Protein AF-A0A499VLL6-F1 (afdb_monomer_lite)

Secondary structure (DSSP, 8-state):
--------SS---SHHHHHHHTT-----------SHHHHHHHHHHHHS-PPPPPPP---HHHHHHIIIIITTTSB--HHHHHHHHHHHHHHHHTT----HHHHHHHHHHHHHHHHHTT-SB--GGGGGGGGGTS-SSGGGHHHHHHHHHHHH-HHHHHHHHHHHHHHHHHHHHHHHTT--HHHHHHHHHHHHTSPPP--TT-----PPP----PPPPPPP--------PPPP-------PPPPPPPP--------------------

Sequence (267 aa):
MIGAITASNELPSGEDSAAIYDRLLVRIEVGYLEDPSNFAALVRSAVSRPAAPARTTVELAASRHAVTEAVPAVDVPDAIVDAVCTLRAALRRKELVASDRRWRQAVGLLQASAYLDGRPAVAETDLSVLTHVLWDSPAQRPTVEREVLQLVNPDAKEALDLADAIEELEAQLDAMAGQSREALSEWVIKNTRRGPAESPGRRGPRHAPWRCWTRPAMPSATSSAFCSPPPTSSRCSAFRPAGPPASPGSSTSRRPSSAAAPATRRR

Organism: NCBI:txid68175

Foldseek 3Di:
DDDDDDDDPDADPDPVSVVVLLVPQFADDDDDDPDVVVVVVVVVCVVDPDDDDDDDDDDPVVVVCCLPPVLVQQAEDVLNVVLLVVLQVQCVVVVQHRDPVSSVVLSSQQSVVCVVVVHSYRDLVSLQSCLRGRDRDPVCSVVSNLSSCCRSPVVVSVVVVVVVVVVVVVVVVVVCVPDDPVVVVVVVVVVVVCDPDPDPDDDDPDDDDDDDDDDDDDDDDDDDDDDDDDDDDDDDDDDDDDDDDDDDDDDDDDDDDDDDDDDDDDD

Structure (mmCIF, N/CA/C/O backbone):
data_AF-A0A499VLL6-F1
#
_entry.id   AF-A0A499VLL6-F1
#
loop_
_atom_site.group_PDB
_atom_site.id
_atom_site.type_symbol
_atom_site.label_atom_id
_atom_site.label_alt_id
_atom_site.label_comp_id
_atom_site.label_asym_id
_atom_site.label_entity_id
_atom_site.label_seq_id
_atom_site.pdbx_PDB_ins_code
_atom_site.Cartn_x
_atom_site.Cartn_y
_atom_site.Cartn_z
_atom_site.occupancy
_atom_site.B_iso_or_equiv
_atom_site.auth_seq_id
_atom_site.auth_comp_id
_atom_site.auth_asym_id
_atom_site.auth_atom_id
_atom_site.pdbx_PDB_model_num
ATOM 1 N N . MET A 1 1 ? 22.413 -3.999 -7.040 1.00 62.94 1 MET A N 1
ATOM 2 C CA . MET A 1 1 ? 21.064 -3.811 -6.481 1.00 62.94 1 MET A CA 1
ATOM 3 C C . MET A 1 1 ? 21.177 -3.965 -4.981 1.00 62.94 1 MET A C 1
ATOM 5 O O . MET A 1 1 ? 21.766 -4.947 -4.548 1.00 62.94 1 MET A O 1
ATOM 9 N N . ILE A 1 2 ? 20.721 -2.976 -4.221 1.00 77.44 2 ILE A N 1
ATOM 10 C CA . ILE A 1 2 ? 20.750 -2.984 -2.756 1.00 77.44 2 ILE A CA 1
ATOM 11 C C . ILE A 1 2 ? 19.305 -2.768 -2.316 1.00 77.44 2 ILE A C 1
ATOM 13 O O . ILE A 1 2 ? 18.678 -1.813 -2.769 1.00 77.44 2 ILE A O 1
ATOM 17 N N . GLY A 1 3 ? 18.779 -3.679 -1.500 1.00 84.12 3 GLY A N 1
ATOM 18 C CA . GLY A 1 3 ? 17.520 -3.501 -0.782 1.00 84.12 3 GLY A CA 1
ATOM 19 C C . GLY A 1 3 ? 17.826 -3.195 0.680 1.00 84.12 3 GLY A C 1
ATOM 20 O O . GLY A 1 3 ? 18.790 -3.731 1.225 1.00 84.12 3 GLY A O 1
ATOM 21 N N . ALA A 1 4 ? 17.033 -2.328 1.299 1.00 89.00 4 ALA A N 1
ATOM 22 C CA . ALA A 1 4 ? 17.128 -2.025 2.719 1.00 89.00 4 ALA A CA 1
ATOM 23 C C . ALA A 1 4 ? 15.782 -2.325 3.377 1.00 89.00 4 ALA A C 1
ATOM 25 O O . ALA A 1 4 ? 14.737 -1.967 2.837 1.00 89.00 4 ALA A O 1
ATOM 26 N N . ILE A 1 5 ? 15.829 -2.984 4.531 1.00 91.25 5 ILE A N 1
ATOM 27 C CA . ILE A 1 5 ? 14.674 -3.210 5.395 1.00 91.25 5 ILE A CA 1
ATOM 28 C C . ILE A 1 5 ? 15.040 -2.617 6.746 1.00 91.25 5 ILE A C 1
ATOM 30 O O . ILE A 1 5 ? 16.089 -2.937 7.306 1.00 91.25 5 ILE A O 1
ATOM 34 N N . THR A 1 6 ? 14.187 -1.734 7.243 1.00 90.12 6 THR A N 1
ATOM 35 C CA . THR A 1 6 ? 14.354 -1.063 8.530 1.00 90.12 6 THR A CA 1
ATOM 36 C C . THR A 1 6 ? 13.141 -1.363 9.392 1.00 90.12 6 THR A C 1
ATOM 38 O O . THR A 1 6 ? 12.018 -1.305 8.897 1.00 90.12 6 THR A O 1
ATOM 41 N N . ALA A 1 7 ? 13.361 -1.641 10.670 1.00 89.38 7 ALA A N 1
ATOM 42 C CA . ALA A 1 7 ? 12.302 -1.808 11.655 1.00 89.38 7 ALA A CA 1
ATOM 43 C C . ALA A 1 7 ? 12.552 -0.841 12.815 1.00 89.38 7 ALA A C 1
ATOM 45 O O . ALA A 1 7 ? 13.697 -0.657 13.229 1.00 89.38 7 ALA A O 1
ATOM 46 N N . SER A 1 8 ? 11.487 -0.216 13.306 1.00 87.44 8 SER A N 1
ATOM 47 C CA . SER A 1 8 ? 11.511 0.704 14.442 1.00 87.44 8 SER A CA 1
ATOM 48 C C . SER A 1 8 ? 10.192 0.592 15.198 1.00 87.44 8 SER A C 1
ATOM 50 O O . SER A 1 8 ? 9.151 0.390 14.577 1.00 87.44 8 SER A O 1
ATOM 52 N N . ASN A 1 9 ? 10.247 0.757 16.519 1.00 86.75 9 ASN A N 1
ATOM 53 C CA . ASN A 1 9 ? 9.058 0.856 17.371 1.00 86.75 9 ASN A CA 1
ATOM 54 C C . ASN A 1 9 ? 8.567 2.306 17.518 1.00 86.75 9 ASN A C 1
ATOM 56 O O . ASN A 1 9 ? 7.489 2.540 18.052 1.00 86.75 9 ASN A O 1
ATOM 60 N N . GLU A 1 10 ? 9.362 3.276 17.066 1.00 82.69 10 GLU A N 1
ATOM 61 C CA . GLU A 1 10 ? 9.083 4.706 17.189 1.00 82.69 10 GLU A CA 1
ATOM 62 C C . GLU A 1 10 ? 9.117 5.387 15.820 1.00 82.69 10 GLU A C 1
ATOM 64 O O . GLU A 1 10 ? 9.866 4.985 14.918 1.00 82.69 10 GLU A O 1
ATOM 69 N N . LEU A 1 11 ? 8.313 6.443 15.678 1.00 80.69 11 LEU A N 1
ATOM 70 C CA . LEU A 1 11 ? 8.338 7.313 14.508 1.00 80.69 11 LEU A CA 1
ATOM 71 C C . LEU A 1 11 ? 9.506 8.305 14.592 1.00 80.69 11 LEU A C 1
ATOM 73 O O . LEU A 1 11 ? 9.883 8.728 15.687 1.00 80.69 11 LEU A O 1
ATOM 77 N N . PRO A 1 12 ? 10.076 8.715 13.446 1.00 80.19 12 PRO A N 1
ATOM 78 C CA . PRO A 1 12 ? 11.144 9.705 13.425 1.00 80.19 12 PRO A CA 1
ATOM 79 C C . PRO A 1 12 ? 10.651 11.050 13.981 1.00 80.19 12 PRO A C 1
ATOM 81 O O . PRO A 1 12 ? 9.670 11.604 13.494 1.00 80.19 12 PRO A O 1
ATOM 84 N N . SER A 1 13 ? 11.356 11.590 14.976 1.00 76.06 13 SER A N 1
ATOM 85 C CA . SER A 1 13 ? 11.047 12.884 15.606 1.00 76.06 13 SER A CA 1
ATOM 86 C C . SER A 1 13 ? 12.017 14.014 15.223 1.00 76.06 13 SER A C 1
ATOM 88 O O . SER A 1 13 ? 11.700 15.181 15.435 1.00 76.06 13 SER A O 1
ATOM 90 N N . GLY A 1 14 ? 13.180 13.687 14.642 1.00 78.38 14 GLY A N 1
ATOM 91 C CA . GLY A 1 14 ? 14.197 14.646 14.185 1.00 78.38 14 GLY A CA 1
ATOM 92 C C . GLY A 1 14 ? 14.301 14.755 12.658 1.00 78.38 14 GLY A C 1
ATOM 93 O O . GLY A 1 14 ? 13.948 13.817 11.938 1.00 78.38 14 GLY A O 1
ATOM 94 N N . GLU A 1 15 ? 14.830 15.881 12.165 1.00 73.62 15 GLU A N 1
ATOM 95 C CA . GLU A 1 15 ? 14.948 16.185 10.725 1.00 73.62 15 GLU A CA 1
ATOM 96 C C . GLU A 1 15 ? 15.772 15.140 9.951 1.00 73.62 15 GLU A C 1
ATOM 98 O O . GLU A 1 15 ? 15.357 14.693 8.878 1.00 73.62 15 GLU A O 1
ATOM 103 N N . ASP A 1 16 ? 16.891 14.675 10.518 1.00 76.88 16 ASP A N 1
ATOM 104 C CA . ASP A 1 16 ? 17.745 13.652 9.896 1.00 76.88 16 ASP A CA 1
ATOM 105 C C . ASP A 1 16 ? 16.996 12.325 9.692 1.00 76.88 16 ASP A C 1
ATOM 107 O O . ASP A 1 16 ? 17.061 11.698 8.628 1.00 76.88 16 ASP A O 1
ATOM 111 N N . SER A 1 17 ? 16.226 11.911 10.700 1.00 77.81 17 SER A N 1
ATOM 112 C CA . SER A 1 17 ? 15.435 10.682 10.655 1.00 77.81 17 SER A CA 1
ATOM 113 C C . SER A 1 17 ? 14.257 10.807 9.686 1.00 77.81 17 SER A C 1
ATOM 115 O O . SER A 1 17 ? 13.932 9.838 9.000 1.00 77.81 17 SER A O 1
ATOM 117 N N . ALA A 1 18 ? 13.660 11.997 9.556 1.00 77.69 18 ALA A N 1
ATOM 118 C CA . ALA A 1 18 ? 12.609 12.266 8.574 1.00 77.69 18 ALA A CA 1
ATOM 119 C C . ALA A 1 18 ? 13.130 12.159 7.128 1.00 77.69 18 ALA A C 1
ATOM 121 O O . ALA A 1 18 ? 12.467 11.572 6.269 1.00 77.69 18 ALA A O 1
ATOM 122 N N . ALA A 1 19 ? 14.349 12.641 6.859 1.00 81.94 19 ALA A N 1
ATOM 123 C CA . ALA A 1 19 ? 14.971 12.542 5.538 1.00 81.94 19 ALA A CA 1
ATOM 124 C C . ALA A 1 19 ? 15.267 11.090 5.120 1.00 81.94 19 ALA A C 1
ATOM 126 O O . ALA A 1 19 ? 15.172 10.745 3.938 1.00 81.94 19 ALA A O 1
ATOM 127 N N . ILE A 1 20 ? 15.628 10.227 6.075 1.00 83.62 20 ILE A N 1
ATOM 128 C CA . ILE A 1 20 ? 15.776 8.783 5.839 1.00 83.62 20 ILE A CA 1
ATOM 129 C C . ILE A 1 20 ? 14.401 8.146 5.634 1.00 83.62 20 ILE A C 1
ATOM 131 O O . ILE A 1 20 ? 14.221 7.372 4.694 1.00 83.62 20 ILE A O 1
ATOM 135 N N . TYR A 1 21 ? 13.427 8.501 6.469 1.00 83.56 21 TYR A N 1
ATOM 136 C CA . TYR A 1 21 ? 12.079 7.945 6.427 1.00 83.56 21 TYR A CA 1
ATOM 137 C C . TYR A 1 21 ? 11.347 8.233 5.109 1.00 83.56 21 TYR A C 1
ATOM 139 O O . TYR A 1 21 ? 10.663 7.353 4.587 1.00 83.56 21 TYR A O 1
ATOM 147 N N . ASP A 1 22 ? 11.556 9.401 4.492 1.00 82.06 22 ASP A N 1
ATOM 148 C CA . ASP A 1 22 ? 11.024 9.701 3.152 1.00 82.06 22 ASP A CA 1
ATOM 149 C C . ASP A 1 22 ? 11.600 8.783 2.055 1.00 82.06 22 ASP A C 1
ATOM 151 O O . ASP A 1 22 ? 10.956 8.531 1.037 1.00 82.06 22 ASP A O 1
ATOM 155 N N . ARG A 1 23 ? 12.804 8.228 2.258 1.00 86.62 23 ARG A N 1
ATOM 156 C CA . ARG A 1 23 ? 13.442 7.300 1.307 1.00 86.62 23 ARG A CA 1
ATOM 157 C C . ARG A 1 23 ? 12.940 5.863 1.450 1.00 86.62 23 ARG A C 1
ATOM 159 O O . ARG A 1 23 ? 13.184 5.063 0.544 1.00 86.62 23 ARG A O 1
ATOM 166 N N . LEU A 1 24 ? 12.267 5.538 2.553 1.00 90.44 24 LEU A N 1
ATOM 167 C CA . LEU A 1 24 ? 11.625 4.246 2.777 1.00 90.44 24 LEU A CA 1
ATOM 168 C C . LEU A 1 24 ? 10.251 4.259 2.107 1.00 90.44 24 LEU A C 1
ATOM 170 O O . LEU A 1 24 ? 9.310 4.870 2.607 1.00 90.44 24 LEU A O 1
ATOM 174 N N . LEU A 1 25 ? 10.164 3.610 0.944 1.00 92.50 25 LEU A N 1
ATOM 175 C CA . LEU A 1 25 ? 8.972 3.666 0.097 1.00 92.50 25 LEU A CA 1
ATOM 176 C C . LEU A 1 25 ? 7.782 2.900 0.685 1.00 92.50 25 LEU A C 1
ATOM 178 O O . LEU A 1 25 ? 6.672 3.415 0.675 1.00 92.50 25 LEU A O 1
ATOM 182 N N . VAL A 1 26 ? 8.013 1.666 1.136 1.00 94.12 26 VAL A N 1
ATOM 183 C CA . VAL A 1 26 ? 6.964 0.769 1.637 1.00 94.12 26 VAL A CA 1
ATOM 184 C C . VAL A 1 26 ? 7.024 0.737 3.155 1.00 94.12 26 VAL A C 1
ATOM 186 O O . VAL A 1 26 ? 8.090 0.528 3.737 1.00 94.12 26 VAL A O 1
ATOM 189 N N . ARG A 1 27 ? 5.868 0.939 3.780 1.00 92.75 27 ARG A N 1
ATOM 190 C CA . ARG A 1 27 ? 5.681 1.049 5.222 1.00 92.75 27 ARG A CA 1
ATOM 191 C C . ARG A 1 27 ? 4.598 0.076 5.653 1.00 92.75 27 ARG A C 1
ATOM 193 O O . ARG A 1 27 ? 3.477 0.090 5.144 1.00 92.75 27 ARG A O 1
ATOM 200 N N . ILE A 1 28 ? 4.961 -0.788 6.590 1.00 92.06 28 ILE A N 1
ATOM 201 C CA . ILE A 1 28 ? 4.090 -1.831 7.120 1.00 92.06 28 ILE A CA 1
ATOM 202 C C . ILE A 1 28 ? 4.138 -1.718 8.635 1.00 92.06 28 ILE A C 1
ATOM 204 O O . ILE A 1 28 ? 5.206 -1.803 9.237 1.00 92.06 28 ILE A O 1
ATOM 208 N N . GLU A 1 29 ? 2.973 -1.508 9.232 1.00 90.06 29 GLU A N 1
ATOM 209 C CA . GLU A 1 29 ? 2.799 -1.645 10.670 1.00 90.06 29 GLU A CA 1
ATOM 210 C C . GLU A 1 29 ? 2.570 -3.122 10.981 1.00 90.06 29 GLU A C 1
ATOM 212 O O . GLU A 1 29 ? 1.737 -3.776 10.352 1.00 90.06 29 GLU A O 1
ATOM 217 N N . VAL A 1 30 ? 3.334 -3.647 11.932 1.00 88.94 30 VAL A N 1
ATOM 218 C CA . VAL A 1 30 ? 3.240 -5.040 12.363 1.00 88.94 30 VAL A CA 1
ATOM 219 C C . VAL A 1 30 ? 2.721 -5.046 13.792 1.00 88.94 30 VAL A C 1
ATOM 221 O O . VAL A 1 30 ? 3.431 -4.644 14.712 1.00 88.94 30 VAL A O 1
ATOM 224 N N . GLY A 1 31 ? 1.473 -5.479 13.959 1.00 88.25 31 GLY A N 1
ATOM 225 C CA . GLY A 1 31 ? 0.860 -5.684 15.266 1.00 88.25 31 GLY A CA 1
ATOM 226 C C . GLY A 1 31 ? 1.324 -6.976 15.940 1.00 88.25 31 GLY A C 1
ATOM 227 O O . GLY A 1 31 ? 2.042 -7.797 15.362 1.00 88.25 31 GLY A O 1
ATOM 228 N N . TYR A 1 32 ? 0.882 -7.168 17.181 1.00 89.12 32 TYR A N 1
ATOM 229 C CA . TYR A 1 32 ? 1.041 -8.445 17.870 1.00 89.12 32 TYR A CA 1
ATOM 230 C C . TYR A 1 32 ? 0.117 -9.515 17.273 1.00 89.12 32 TYR A C 1
ATOM 232 O O . TYR A 1 32 ? -0.860 -9.216 16.593 1.00 89.12 32 TYR A O 1
ATOM 240 N N . LEU A 1 33 ? 0.436 -10.784 17.532 1.00 88.62 33 LEU A N 1
ATOM 241 C CA . LEU A 1 33 ? -0.416 -11.898 17.123 1.00 88.62 33 LEU A CA 1
ATOM 242 C C . LEU A 1 33 ? -1.712 -11.889 17.938 1.00 88.62 33 LEU A C 1
ATOM 244 O O . LEU A 1 33 ? -1.670 -12.066 19.153 1.00 88.62 33 LEU A O 1
ATOM 248 N N . GLU A 1 34 ? -2.843 -11.734 17.259 1.00 89.75 34 GLU A N 1
ATOM 249 C CA . GLU A 1 34 ? -4.167 -11.755 17.890 1.00 89.75 34 GLU A CA 1
ATOM 250 C C . GLU A 1 34 ? -4.740 -13.176 17.988 1.00 89.75 34 GLU A C 1
ATOM 252 O O . GLU A 1 34 ? -5.350 -13.538 18.991 1.00 89.75 34 GLU A O 1
ATOM 257 N N . ASP A 1 35 ? -4.500 -14.016 16.974 1.00 92.38 35 ASP A N 1
ATOM 258 C CA . ASP A 1 35 ? -4.992 -15.397 16.941 1.00 92.38 35 ASP A CA 1
ATOM 259 C C . ASP A 1 35 ? -4.218 -16.291 17.940 1.00 92.38 35 ASP A C 1
ATOM 261 O O . ASP A 1 35 ? -3.001 -16.499 17.777 1.00 92.38 35 ASP A O 1
ATOM 265 N N . PRO A 1 36 ? -4.899 -16.897 18.938 1.00 92.31 36 PRO A N 1
ATOM 266 C CA . PRO A 1 36 ? -4.269 -17.783 19.915 1.00 92.31 36 PRO A CA 1
ATOM 267 C C . PRO A 1 36 ? -3.533 -18.975 19.291 1.00 92.31 36 PRO A C 1
ATOM 269 O O . PRO A 1 36 ? -2.548 -19.460 19.851 1.00 92.31 36 PRO A O 1
ATOM 272 N N . SER A 1 37 ? -3.984 -19.464 18.132 1.00 91.81 37 SER A N 1
ATOM 273 C CA . SER A 1 37 ? -3.356 -20.581 17.426 1.00 91.81 37 SER A CA 1
ATOM 274 C C . SER A 1 37 ? -1.989 -20.198 16.845 1.00 91.81 37 SER A C 1
ATOM 276 O O . SER A 1 37 ? -1.028 -20.967 16.983 1.00 91.81 37 SER A O 1
ATOM 278 N N . ASN A 1 38 ? -1.871 -18.981 16.301 1.00 91.19 38 ASN A N 1
ATOM 279 C CA . ASN A 1 38 ? -0.616 -18.404 15.818 1.00 91.19 38 ASN A CA 1
ATOM 280 C C . ASN A 1 38 ? 0.341 -18.130 16.980 1.00 91.19 38 ASN A C 1
ATOM 282 O O . ASN A 1 38 ? 1.525 -18.467 16.900 1.00 91.19 38 ASN A O 1
ATOM 286 N N . PHE A 1 39 ? -0.168 -17.607 18.099 1.00 91.38 39 PHE A N 1
ATOM 287 C CA . PHE A 1 39 ? 0.637 -17.434 19.307 1.00 91.38 39 PHE A CA 1
ATOM 288 C C . PHE A 1 39 ? 1.147 -18.778 19.849 1.00 91.38 39 PHE A C 1
ATOM 290 O O . PHE A 1 39 ? 2.331 -18.929 20.151 1.00 91.38 39 PHE A O 1
ATOM 297 N N . ALA A 1 40 ? 0.298 -19.807 19.890 1.00 89.81 40 ALA A N 1
ATOM 298 C CA . ALA A 1 40 ? 0.716 -21.146 20.289 1.00 89.81 40 ALA A CA 1
ATOM 299 C C . ALA A 1 40 ? 1.778 -21.733 19.339 1.00 89.81 40 ALA A C 1
ATOM 301 O O . ALA A 1 40 ? 2.684 -22.436 19.790 1.00 89.81 40 ALA A O 1
ATOM 302 N N . ALA A 1 41 ? 1.703 -21.448 18.033 1.00 88.25 41 ALA A N 1
ATOM 303 C CA . ALA A 1 41 ? 2.739 -21.829 17.073 1.00 88.25 41 ALA A CA 1
ATOM 304 C C . ALA A 1 41 ? 4.071 -21.107 17.342 1.00 88.25 41 ALA A C 1
ATOM 306 O O . ALA A 1 41 ? 5.116 -21.763 17.342 1.00 88.25 41 ALA A O 1
ATOM 307 N N . LEU A 1 42 ? 4.036 -19.807 17.657 1.00 89.00 42 LEU A N 1
ATOM 308 C CA . LEU A 1 42 ? 5.211 -19.038 18.077 1.00 89.00 42 LEU A CA 1
ATOM 309 C C . LEU A 1 42 ? 5.855 -19.652 19.329 1.00 89.00 42 LEU A C 1
ATOM 311 O O . LEU A 1 42 ? 7.050 -19.946 19.318 1.00 89.00 42 LEU A O 1
ATOM 315 N N . VAL A 1 43 ? 5.068 -19.936 20.371 1.00 90.56 43 VAL A N 1
ATOM 316 C CA . VAL A 1 43 ? 5.565 -20.565 21.608 1.00 90.56 43 VAL A CA 1
ATOM 317 C C . VAL A 1 43 ? 6.178 -21.938 21.323 1.00 90.56 43 VAL A C 1
ATOM 319 O O . VAL A 1 43 ? 7.283 -22.231 21.779 1.00 90.56 43 VAL A O 1
ATOM 322 N N . ARG A 1 44 ? 5.518 -22.775 20.511 1.00 88.44 44 ARG A N 1
ATOM 323 C CA . ARG A 1 44 ? 6.062 -24.085 20.110 1.00 88.44 44 ARG A CA 1
ATOM 324 C C . ARG A 1 44 ? 7.378 -23.960 19.342 1.00 88.44 44 ARG A C 1
ATOM 326 O O . ARG A 1 44 ? 8.268 -24.777 19.564 1.00 88.44 44 ARG A O 1
ATOM 333 N N . SER A 1 45 ? 7.526 -22.941 18.495 1.00 84.75 45 SER A N 1
ATOM 334 C CA . SER A 1 45 ? 8.754 -22.711 17.721 1.00 84.75 45 SER A CA 1
ATOM 335 C C . SER A 1 45 ? 9.972 -22.353 18.585 1.00 84.75 45 SER A C 1
ATOM 337 O O . SER A 1 45 ? 11.104 -22.623 18.186 1.00 84.75 45 SER A O 1
ATOM 339 N N . ALA A 1 46 ? 9.749 -21.801 19.785 1.00 83.56 46 ALA A N 1
ATOM 340 C CA . ALA A 1 46 ? 10.808 -21.523 20.756 1.00 83.56 46 ALA A CA 1
ATOM 341 C C . ALA A 1 46 ? 11.310 -22.795 21.463 1.00 83.56 46 ALA A C 1
ATOM 343 O O . ALA A 1 46 ? 12.472 -22.869 21.856 1.00 83.56 46 ALA A O 1
ATOM 344 N N . VAL A 1 47 ? 10.443 -23.802 21.611 1.00 84.38 47 VAL A N 1
ATOM 345 C CA . VAL A 1 47 ? 10.750 -25.070 22.297 1.00 84.38 47 VAL A CA 1
ATOM 346 C C . VAL A 1 47 ? 11.267 -26.128 21.321 1.00 84.38 47 VAL A C 1
ATOM 348 O O . VAL A 1 47 ? 12.106 -26.954 21.674 1.00 84.38 47 VAL A O 1
ATOM 351 N N . SER A 1 48 ? 10.786 -26.108 20.079 1.00 79.69 48 SER A N 1
ATOM 352 C CA . SER A 1 48 ? 11.204 -27.030 19.032 1.00 79.69 48 SER A CA 1
ATOM 353 C C . SER A 1 48 ? 11.503 -26.244 17.768 1.00 79.69 48 SER A C 1
ATOM 355 O O . SER A 1 48 ? 10.605 -25.645 17.179 1.00 79.69 48 SER A O 1
ATOM 357 N N . ARG A 1 49 ? 12.775 -26.232 17.357 1.00 74.56 49 ARG A N 1
ATOM 358 C CA . ARG A 1 49 ? 13.201 -25.530 16.145 1.00 74.56 49 ARG A CA 1
ATOM 359 C C . ARG A 1 49 ? 12.607 -26.256 14.934 1.00 74.56 49 ARG A C 1
ATOM 361 O O . ARG A 1 49 ? 13.031 -27.381 14.662 1.00 74.56 49 ARG A O 1
ATOM 368 N N . PRO A 1 50 ? 11.667 -25.647 14.191 1.00 71.88 50 PRO A N 1
ATOM 369 C CA . PRO A 1 50 ? 11.131 -26.272 12.993 1.00 71.88 50 PRO A CA 1
ATOM 370 C C . PRO A 1 50 ? 12.263 -26.508 11.989 1.00 71.88 50 PRO A C 1
ATOM 372 O O . PRO A 1 50 ? 13.220 -25.725 11.925 1.00 7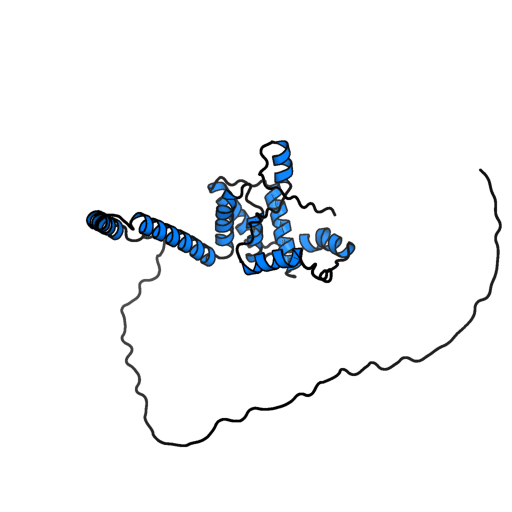1.88 50 PRO A O 1
ATOM 375 N N . ALA A 1 51 ? 12.157 -27.570 11.189 1.00 78.31 51 ALA A N 1
ATOM 376 C CA . ALA A 1 51 ? 13.050 -27.749 10.052 1.00 78.31 51 ALA A CA 1
ATOM 377 C C . ALA A 1 51 ? 12.970 -26.501 9.161 1.00 78.31 51 ALA A C 1
ATOM 379 O O . ALA A 1 51 ? 11.877 -26.006 8.878 1.00 78.31 51 ALA A O 1
ATOM 380 N N . ALA A 1 52 ? 14.126 -25.970 8.757 1.00 75.94 52 ALA A N 1
ATOM 381 C CA . ALA A 1 52 ? 14.150 -24.785 7.914 1.00 75.94 52 ALA A CA 1
ATOM 382 C C . ALA A 1 52 ? 13.401 -25.089 6.604 1.00 75.94 52 ALA A C 1
ATOM 384 O O . ALA A 1 52 ? 13.692 -26.113 5.977 1.00 75.94 52 ALA A O 1
ATOM 385 N N . PRO A 1 53 ? 12.451 -24.236 6.183 1.00 79.06 53 PRO A N 1
ATOM 386 C CA . PRO A 1 53 ? 11.755 -24.445 4.925 1.00 79.06 53 PRO A CA 1
ATOM 387 C C . PRO A 1 53 ? 12.754 -24.435 3.764 1.00 79.06 53 PRO A C 1
ATOM 389 O O . PRO A 1 53 ? 13.798 -23.772 3.820 1.00 79.06 53 PRO A O 1
ATOM 392 N N . ALA A 1 54 ? 12.425 -25.172 2.701 1.00 85.50 54 ALA A N 1
ATOM 393 C CA . ALA A 1 54 ? 13.187 -25.124 1.463 1.00 85.50 54 ALA A CA 1
ATOM 394 C C . ALA A 1 54 ? 13.231 -23.674 0.963 1.00 85.50 54 ALA A C 1
ATOM 396 O O . ALA A 1 54 ? 12.201 -23.011 0.842 1.00 85.50 54 ALA A O 1
ATOM 397 N N . ARG A 1 55 ? 14.439 -23.160 0.722 1.00 85.81 55 ARG A N 1
ATOM 398 C CA . ARG A 1 55 ? 14.621 -21.781 0.272 1.00 85.81 55 ARG A CA 1
ATOM 399 C C . ARG A 1 55 ? 14.304 -21.695 -1.213 1.00 85.81 55 ARG A C 1
ATOM 401 O O . ARG A 1 55 ? 14.970 -22.344 -2.013 1.00 85.81 55 ARG A O 1
ATOM 408 N N . THR A 1 56 ? 13.351 -20.849 -1.577 1.00 88.00 56 THR A N 1
ATOM 409 C CA . THR A 1 56 ? 13.187 -20.417 -2.965 1.00 88.00 56 THR A CA 1
ATOM 410 C C . THR A 1 56 ? 14.345 -19.490 -3.319 1.00 88.00 56 THR A C 1
ATOM 412 O O . THR A 1 56 ? 14.558 -18.475 -2.654 1.00 88.00 56 THR A O 1
ATOM 415 N N . THR A 1 57 ? 15.122 -19.845 -4.338 1.00 89.62 57 THR A N 1
ATOM 416 C CA . 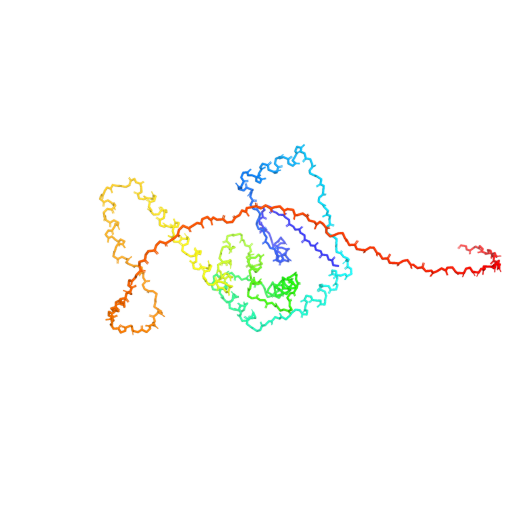THR A 1 57 ? 16.256 -19.045 -4.813 1.00 89.62 57 THR A CA 1
ATOM 417 C C . THR A 1 57 ? 15.941 -18.435 -6.167 1.00 89.62 57 THR A C 1
ATOM 419 O O . THR A 1 57 ? 15.358 -19.094 -7.024 1.00 89.62 57 THR A O 1
ATOM 422 N N . VAL A 1 58 ? 16.375 -17.195 -6.374 1.00 89.38 58 VAL A N 1
ATOM 423 C CA . VAL A 1 58 ? 16.299 -16.505 -7.664 1.00 89.38 58 VAL A CA 1
ATOM 424 C C . VAL A 1 58 ? 17.712 -16.115 -8.074 1.00 89.38 58 VAL A C 1
ATOM 426 O O . VAL A 1 58 ? 18.496 -15.642 -7.249 1.00 89.38 58 VAL A O 1
ATOM 429 N N . GLU A 1 59 ? 18.037 -16.323 -9.346 1.00 94.06 59 GLU A N 1
ATOM 430 C CA . GLU A 1 59 ? 19.329 -15.936 -9.901 1.00 94.06 59 GLU A CA 1
ATOM 431 C C . GLU A 1 59 ? 19.506 -14.417 -9.887 1.00 94.06 59 GLU A C 1
ATOM 433 O O . GLU A 1 59 ? 18.632 -13.663 -10.321 1.00 94.06 59 GLU A O 1
ATOM 438 N N . LEU A 1 60 ? 20.685 -13.952 -9.465 1.00 91.81 60 LEU A N 1
ATOM 439 C CA . LEU A 1 60 ? 20.973 -12.518 -9.377 1.00 91.81 60 LEU A CA 1
ATOM 440 C C . LEU A 1 60 ? 20.846 -11.821 -10.741 1.00 91.81 60 LEU A C 1
ATOM 442 O O . LEU A 1 60 ? 20.427 -10.665 -10.809 1.00 91.81 60 LEU A O 1
ATOM 446 N N . ALA A 1 61 ? 21.208 -12.512 -11.825 1.00 93.38 61 ALA A N 1
ATOM 447 C CA . ALA A 1 61 ? 21.052 -12.002 -13.184 1.00 93.38 61 ALA A CA 1
ATOM 448 C C . ALA A 1 61 ? 19.572 -11.785 -13.542 1.00 93.38 61 ALA A C 1
ATOM 450 O O . ALA A 1 61 ? 19.229 -10.734 -14.081 1.00 93.38 61 ALA A O 1
ATOM 451 N N . ALA A 1 62 ? 18.698 -12.726 -13.167 1.00 92.00 62 ALA A N 1
ATOM 452 C CA . ALA A 1 62 ? 17.260 -12.615 -13.384 1.00 92.00 62 ALA A CA 1
ATOM 453 C C . ALA A 1 62 ? 16.661 -11.452 -12.578 1.00 92.00 62 ALA A C 1
ATOM 455 O O . ALA A 1 62 ? 15.916 -10.649 -13.131 1.00 92.00 62 ALA A O 1
ATOM 456 N N . SER A 1 63 ? 17.046 -11.285 -11.306 1.00 90.88 63 SER A N 1
ATOM 457 C CA . SER A 1 63 ? 16.585 -10.149 -10.492 1.00 90.88 63 SER A CA 1
ATOM 458 C C . SER A 1 63 ? 17.048 -8.798 -11.042 1.00 90.88 63 SER A C 1
ATOM 460 O O . SER A 1 63 ? 16.289 -7.834 -11.020 1.00 90.88 63 SER A O 1
ATOM 462 N N . ARG A 1 64 ? 18.285 -8.709 -11.554 1.00 93.56 64 ARG A N 1
ATOM 463 C CA . ARG A 1 64 ? 18.784 -7.481 -12.195 1.00 93.56 64 ARG A CA 1
ATOM 464 C C . ARG A 1 64 ? 17.972 -7.144 -13.438 1.00 93.56 64 ARG A C 1
ATOM 466 O O . ARG A 1 64 ? 17.507 -6.018 -13.540 1.00 93.56 64 ARG A O 1
ATOM 473 N N . HIS A 1 65 ? 17.773 -8.122 -14.320 1.00 94.00 65 HIS A N 1
ATOM 474 C CA . HIS A 1 65 ? 16.983 -7.944 -15.535 1.00 94.00 65 HIS A CA 1
ATOM 475 C C . HIS A 1 65 ? 15.538 -7.535 -15.227 1.00 94.00 65 HIS A C 1
ATOM 477 O O . HIS A 1 65 ? 15.026 -6.600 -15.838 1.00 94.00 65 HIS A O 1
ATOM 483 N N . ALA A 1 66 ? 14.909 -8.169 -14.231 1.00 93.38 66 ALA A N 1
ATOM 484 C CA . ALA A 1 66 ? 13.557 -7.822 -13.812 1.00 93.38 66 ALA A CA 1
ATOM 485 C C . ALA A 1 66 ? 13.444 -6.340 -13.423 1.00 93.38 66 ALA A C 1
ATOM 487 O O . ALA A 1 66 ? 12.518 -5.657 -13.834 1.00 93.38 66 ALA A O 1
ATOM 488 N N . VAL A 1 67 ? 14.412 -5.821 -12.670 1.00 91.88 67 VAL A N 1
ATOM 489 C CA . VAL A 1 67 ? 14.356 -4.456 -12.125 1.00 91.88 67 VAL A CA 1
ATOM 490 C C . VAL A 1 67 ? 14.727 -3.392 -13.152 1.00 91.88 67 VAL A C 1
ATOM 492 O O . VAL A 1 67 ? 14.199 -2.285 -13.086 1.00 91.88 67 VAL A O 1
ATOM 495 N N . THR A 1 68 ? 15.658 -3.686 -14.063 1.00 93.56 68 THR A N 1
ATOM 496 C CA . THR A 1 68 ? 16.139 -2.697 -15.039 1.00 93.56 68 THR A CA 1
ATOM 497 C C . THR A 1 68 ? 15.320 -2.672 -16.320 1.00 93.56 68 THR A C 1
ATOM 499 O O . THR A 1 68 ? 15.209 -1.609 -16.915 1.00 93.56 68 THR A O 1
ATOM 502 N N . GLU A 1 69 ? 14.758 -3.811 -16.732 1.00 95.38 69 GLU A N 1
ATOM 503 C CA . GLU A 1 69 ? 14.077 -3.958 -18.024 1.00 95.38 69 GLU A CA 1
ATOM 504 C C . GLU A 1 69 ? 12.615 -4.372 -17.844 1.00 95.38 69 GLU A C 1
ATOM 506 O O . GLU A 1 69 ? 11.712 -3.655 -18.264 1.00 95.38 69 GLU A O 1
ATOM 511 N N . ALA A 1 70 ? 12.363 -5.514 -17.195 1.00 96.00 70 ALA A N 1
ATOM 512 C CA . ALA A 1 70 ? 11.049 -6.153 -17.276 1.00 96.00 70 ALA A CA 1
ATOM 513 C C . ALA A 1 70 ? 9.949 -5.396 -16.515 1.00 96.00 70 ALA A C 1
ATOM 515 O O . ALA A 1 70 ? 8.857 -5.225 -17.041 1.00 96.00 70 ALA A O 1
ATOM 516 N N . VAL A 1 71 ? 10.235 -4.910 -15.302 1.00 97.00 71 VAL A N 1
ATOM 517 C CA . VAL A 1 71 ? 9.292 -4.111 -14.505 1.00 97.00 71 VAL A CA 1
ATOM 518 C C . VAL A 1 71 ? 9.019 -2.753 -15.166 1.00 97.00 71 VAL A C 1
ATOM 520 O O . VAL A 1 71 ? 7.849 -2.435 -15.356 1.00 97.00 71 VAL A O 1
ATOM 523 N N . PRO A 1 72 ? 10.031 -1.960 -15.582 1.00 96.56 72 PRO A N 1
ATOM 524 C CA . PRO A 1 72 ? 9.776 -0.714 -16.308 1.00 96.56 72 PRO A CA 1
ATOM 525 C C . PRO A 1 72 ? 9.000 -0.885 -17.620 1.00 96.56 72 PRO A C 1
ATOM 527 O O . PRO A 1 72 ? 8.339 0.062 -18.040 1.00 96.56 72 PRO A O 1
ATOM 530 N N . ALA A 1 73 ? 9.084 -2.060 -18.255 1.00 97.00 73 ALA A N 1
ATOM 531 C CA . ALA A 1 73 ? 8.372 -2.386 -19.489 1.00 97.00 73 ALA A CA 1
ATOM 532 C C . ALA A 1 73 ? 6.899 -2.786 -19.288 1.00 97.00 73 ALA A C 1
ATOM 534 O O . ALA A 1 73 ? 6.197 -2.960 -20.278 1.00 97.00 73 ALA A O 1
ATOM 535 N N . VAL A 1 74 ? 6.423 -2.951 -18.048 1.00 98.12 74 VAL A N 1
ATOM 536 C CA . VAL A 1 74 ? 4.999 -3.203 -17.782 1.00 98.12 74 VAL A CA 1
ATOM 537 C C . VAL A 1 74 ? 4.189 -1.960 -18.126 1.00 98.12 74 VAL A C 1
ATOM 539 O O . VAL A 1 74 ? 4.468 -0.871 -17.618 1.00 98.12 74 VAL A O 1
ATOM 542 N N . ASP A 1 75 ? 3.149 -2.131 -18.935 1.00 98.00 75 ASP A N 1
ATOM 543 C CA . ASP A 1 75 ? 2.301 -1.029 -19.368 1.00 98.00 75 ASP A CA 1
ATOM 544 C C . ASP A 1 75 ? 1.532 -0.425 -18.185 1.00 98.00 75 ASP A C 1
ATOM 546 O O . ASP A 1 75 ? 0.986 -1.130 -17.330 1.00 98.00 75 ASP A O 1
ATOM 550 N N . VAL A 1 76 ? 1.450 0.905 -18.153 1.00 97.94 76 VAL A N 1
ATOM 551 C CA . VAL A 1 76 ? 0.614 1.651 -17.206 1.00 97.94 76 VAL A CA 1
ATOM 552 C C . VAL A 1 76 ? -0.486 2.342 -18.011 1.00 97.94 76 VAL A C 1
ATOM 554 O O . VAL A 1 76 ? -0.218 3.379 -18.617 1.00 97.94 76 VAL A O 1
ATOM 557 N N . PRO A 1 77 ? -1.704 1.771 -18.069 1.00 97.62 77 PRO A N 1
ATOM 558 C CA . PRO A 1 77 ? -2.807 2.356 -18.826 1.00 97.62 77 PRO A CA 1
ATOM 559 C C . PRO A 1 77 ? -3.186 3.757 -18.329 1.00 97.62 77 PRO A C 1
ATOM 561 O O . PRO A 1 77 ? -3.113 4.027 -17.128 1.00 97.62 77 PRO A O 1
ATOM 564 N N . ASP A 1 78 ? -3.697 4.611 -19.222 1.00 95.81 78 ASP A N 1
ATOM 565 C CA . ASP A 1 78 ? -4.134 5.977 -18.880 1.00 95.81 78 ASP A CA 1
ATOM 566 C C . ASP A 1 78 ? -5.168 5.995 -17.743 1.00 95.81 78 ASP A C 1
ATOM 568 O O . ASP A 1 78 ? -5.091 6.833 -16.851 1.00 95.81 78 ASP A O 1
ATOM 572 N N . ALA A 1 79 ? -6.062 5.001 -17.692 1.00 94.19 79 ALA A N 1
ATOM 573 C CA . ALA A 1 79 ? -7.025 4.848 -16.599 1.00 94.19 79 ALA A CA 1
ATOM 574 C C . ALA A 1 79 ? -6.351 4.734 -15.215 1.00 94.19 79 ALA A C 1
ATOM 576 O O . ALA A 1 79 ? -6.846 5.284 -14.232 1.00 94.19 79 ALA A O 1
ATOM 577 N N . ILE A 1 80 ? -5.192 4.069 -15.132 1.00 96.25 80 ILE A N 1
ATOM 578 C CA . ILE A 1 80 ? -4.409 3.967 -13.893 1.00 96.25 80 ILE A CA 1
ATOM 579 C C . ILE A 1 80 ? -3.752 5.309 -13.565 1.00 96.25 80 ILE A C 1
ATOM 581 O O . ILE A 1 80 ? -3.726 5.714 -12.403 1.00 96.25 80 ILE A O 1
ATOM 585 N N . VAL A 1 81 ? -3.252 6.030 -14.571 1.00 95.75 81 VAL A N 1
ATOM 586 C CA . VAL A 1 81 ? -2.681 7.373 -14.388 1.00 95.75 81 VAL A CA 1
ATOM 587 C C . VAL A 1 81 ? -3.742 8.345 -13.863 1.00 95.75 81 VAL A C 1
ATOM 589 O O . VAL A 1 81 ? -3.487 9.069 -12.896 1.00 95.75 81 VAL A O 1
ATOM 592 N N . ASP A 1 82 ? -4.945 8.312 -14.432 1.00 94.12 82 ASP A N 1
ATOM 593 C CA . ASP A 1 82 ? -6.089 9.114 -13.999 1.00 94.12 82 ASP A CA 1
ATOM 594 C C . ASP A 1 82 ? -6.531 8.752 -12.575 1.00 94.12 82 ASP A C 1
ATOM 596 O O . ASP A 1 82 ? -6.794 9.643 -11.756 1.00 94.12 82 ASP A O 1
ATOM 600 N N . ALA A 1 83 ? -6.549 7.458 -12.234 1.00 94.19 83 ALA A N 1
ATOM 601 C CA . ALA A 1 83 ? -6.838 6.989 -10.880 1.00 94.19 83 ALA A CA 1
ATOM 602 C C . ALA A 1 83 ? -5.796 7.497 -9.870 1.00 94.19 83 ALA A C 1
ATOM 604 O O . ALA A 1 83 ? -6.156 8.026 -8.818 1.00 94.19 83 ALA A O 1
ATOM 605 N N . VAL A 1 84 ? -4.504 7.430 -10.205 1.00 95.56 84 VAL A N 1
ATOM 606 C CA . VAL A 1 84 ? -3.413 7.966 -9.374 1.00 95.56 84 VAL A CA 1
ATOM 607 C C . VAL A 1 84 ? -3.532 9.486 -9.207 1.00 95.56 84 VAL A C 1
ATOM 609 O O . VAL A 1 84 ? -3.370 10.001 -8.097 1.00 95.56 84 VAL A O 1
ATOM 612 N N . CYS A 1 85 ? -3.868 10.223 -10.269 1.00 95.12 85 CYS A N 1
ATOM 613 C CA . CYS A 1 85 ? -4.109 11.668 -10.193 1.00 95.12 85 CYS A CA 1
ATOM 614 C C . CYS A 1 85 ? -5.305 12.001 -9.291 1.00 95.12 85 CYS A C 1
ATOM 616 O O . CYS A 1 85 ? -5.233 12.913 -8.459 1.00 95.12 85 CYS A O 1
ATOM 618 N N . THR A 1 86 ? -6.385 11.230 -9.417 1.00 94.25 86 THR A N 1
ATOM 619 C CA . THR A 1 86 ? -7.588 11.351 -8.589 1.00 94.25 86 THR A CA 1
ATOM 620 C C . THR A 1 86 ? -7.271 11.085 -7.120 1.00 94.25 86 THR A C 1
ATOM 622 O O . THR A 1 86 ? -7.635 11.895 -6.262 1.00 94.25 86 THR A O 1
ATOM 625 N N . LEU A 1 87 ? -6.515 10.020 -6.829 1.00 95.12 87 LEU A N 1
ATOM 626 C CA . LEU A 1 87 ? -6.055 9.680 -5.483 1.00 95.12 87 LEU A CA 1
ATOM 627 C C . LEU A 1 87 ? -5.221 10.809 -4.879 1.00 95.12 87 LEU A C 1
ATOM 629 O O . LEU A 1 87 ? -5.479 11.250 -3.761 1.00 95.12 87 LEU A O 1
ATOM 633 N N . ARG A 1 88 ? -4.252 11.336 -5.636 1.00 95.56 88 ARG A N 1
ATOM 634 C CA . ARG A 1 88 ? -3.412 12.457 -5.196 1.00 95.56 88 ARG A CA 1
ATOM 635 C C . ARG A 1 88 ? -4.248 13.680 -4.828 1.00 95.56 88 ARG A C 1
ATOM 637 O O . ARG A 1 88 ? -3.995 14.309 -3.800 1.00 95.56 88 ARG A O 1
ATOM 644 N N . ALA A 1 89 ? -5.237 14.030 -5.650 1.00 94.31 89 ALA A N 1
ATOM 645 C CA . ALA A 1 89 ? -6.132 15.147 -5.369 1.00 94.31 89 ALA A CA 1
ATOM 646 C C . ALA A 1 89 ? -6.989 14.892 -4.118 1.00 94.31 89 ALA A C 1
ATOM 648 O O . ALA A 1 89 ? -7.182 15.802 -3.310 1.00 94.31 89 ALA A O 1
ATOM 649 N N . ALA A 1 90 ? -7.476 13.664 -3.939 1.00 93.31 90 ALA A N 1
ATOM 650 C CA . ALA A 1 90 ? -8.291 13.289 -2.794 1.00 93.31 90 ALA A CA 1
ATOM 651 C C . ALA A 1 90 ? -7.509 13.314 -1.475 1.00 93.31 90 ALA A C 1
ATOM 653 O O . ALA A 1 90 ? -7.967 13.932 -0.514 1.00 93.31 90 ALA A O 1
ATOM 654 N N . LEU A 1 91 ? -6.295 12.760 -1.457 1.00 94.75 91 LEU A N 1
ATOM 655 C CA . LEU A 1 91 ? -5.395 12.815 -0.303 1.00 94.75 91 LEU A CA 1
ATOM 656 C C . LEU A 1 91 ? -5.018 14.256 0.055 1.00 94.75 91 LEU A C 1
ATOM 658 O O . LEU A 1 91 ? -5.081 14.636 1.223 1.00 94.75 91 LEU A O 1
ATOM 662 N N . ARG A 1 92 ? -4.749 15.104 -0.948 1.00 94.44 92 ARG A N 1
ATOM 663 C CA . ARG A 1 92 ? -4.442 16.523 -0.723 1.00 94.44 92 ARG A CA 1
ATOM 664 C C . ARG A 1 92 ? -5.591 17.277 -0.047 1.00 94.44 92 ARG A C 1
ATOM 666 O O . ARG A 1 92 ? -5.328 18.141 0.782 1.00 94.44 92 ARG A O 1
ATOM 673 N N . ARG A 1 93 ? -6.854 16.959 -0.368 1.00 93.62 93 ARG A N 1
ATOM 674 C CA . ARG A 1 93 ? -8.029 17.547 0.311 1.00 93.62 93 ARG A CA 1
ATOM 675 C C . ARG A 1 93 ? -8.122 17.160 1.788 1.00 93.62 93 ARG A C 1
ATOM 677 O O . ARG A 1 93 ? -8.776 17.866 2.542 1.00 93.62 93 ARG A O 1
ATOM 684 N N . LYS A 1 94 ? -7.483 16.059 2.183 1.00 92.25 94 LYS A N 1
ATOM 685 C CA . LYS A 1 94 ? -7.395 15.575 3.565 1.00 92.25 94 LYS A CA 1
ATOM 686 C C . LYS A 1 94 ? -6.068 15.939 4.236 1.00 92.25 94 LYS A C 1
ATOM 688 O O . LYS A 1 94 ? -5.696 15.308 5.216 1.00 92.25 94 LYS A O 1
ATOM 693 N N . GLU A 1 95 ? -5.336 16.901 3.672 1.00 92.62 95 GLU A N 1
ATOM 694 C CA . GLU A 1 95 ? -4.038 17.369 4.179 1.00 92.62 95 GLU A CA 1
ATOM 695 C C . GLU A 1 95 ? -2.932 16.292 4.184 1.00 92.62 95 GLU A C 1
ATOM 697 O O . GLU A 1 95 ? -1.884 16.462 4.803 1.00 92.62 95 GLU A O 1
ATOM 702 N N . LEU A 1 96 ? -3.117 15.204 3.425 1.00 92.06 96 LEU A N 1
ATOM 703 C CA . LEU A 1 96 ? -2.113 14.160 3.224 1.00 92.06 96 LEU A CA 1
ATOM 704 C C . LEU A 1 96 ? -1.325 14.447 1.944 1.00 92.06 96 LEU A C 1
ATOM 706 O O . LEU A 1 96 ? -1.851 14.346 0.831 1.00 92.06 96 LEU A O 1
ATOM 710 N N . VAL A 1 97 ? -0.053 14.824 2.093 1.00 89.94 97 VAL A N 1
ATOM 711 C CA . VAL A 1 97 ? 0.799 15.247 0.974 1.00 89.94 97 VAL A CA 1
ATOM 712 C C . VAL A 1 97 ? 2.038 14.363 0.873 1.00 89.94 97 VAL A C 1
ATOM 714 O O . VAL A 1 97 ? 2.969 14.476 1.660 1.00 89.94 97 VAL A O 1
ATOM 717 N N . ALA A 1 98 ? 2.072 13.526 -0.163 1.00 90.44 98 ALA A N 1
ATOM 718 C CA . ALA A 1 98 ? 3.257 12.772 -0.560 1.00 90.44 98 ALA A CA 1
ATOM 719 C C .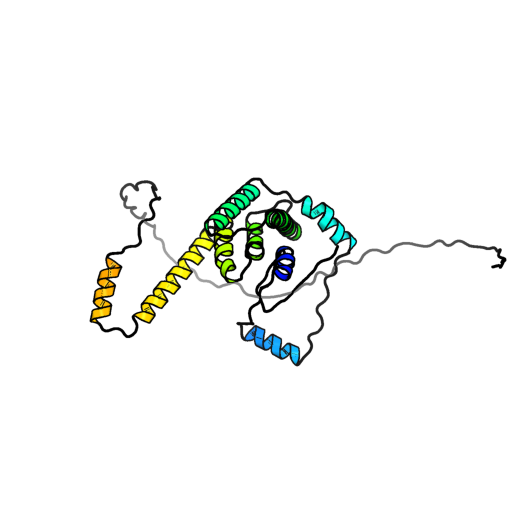 ALA A 1 98 ? 4.097 13.547 -1.592 1.00 90.44 98 ALA A C 1
ATOM 721 O O . ALA A 1 98 ? 3.551 14.233 -2.462 1.00 90.44 98 ALA A O 1
ATOM 722 N N . SER A 1 99 ? 5.425 13.399 -1.528 1.00 89.56 99 SER A N 1
ATOM 723 C CA . SER A 1 99 ? 6.360 14.022 -2.475 1.00 89.56 99 SER A CA 1
ATOM 724 C C . SER A 1 99 ? 6.210 13.455 -3.895 1.00 89.56 99 SER A C 1
ATOM 726 O O . SER A 1 99 ? 5.878 12.283 -4.080 1.00 89.56 99 SER A O 1
ATOM 728 N N . ASP A 1 100 ? 6.509 14.254 -4.927 1.00 91.12 100 ASP A N 1
ATOM 729 C CA . ASP A 1 100 ? 6.462 13.791 -6.330 1.00 91.12 100 ASP A CA 1
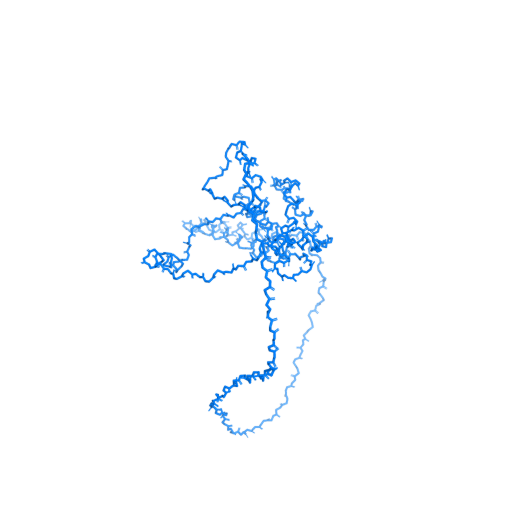ATOM 730 C C . ASP A 1 100 ? 7.395 12.593 -6.573 1.00 91.12 100 ASP A C 1
ATOM 732 O O . ASP A 1 100 ? 7.088 11.684 -7.347 1.00 91.12 100 ASP A O 1
ATOM 736 N N . ARG A 1 101 ? 8.522 12.545 -5.849 1.00 91.00 101 ARG A N 1
ATOM 737 C CA . ARG A 1 101 ? 9.427 11.394 -5.841 1.00 91.00 101 ARG A CA 1
ATOM 738 C C . ARG A 1 101 ? 8.699 10.123 -5.405 1.00 91.00 101 ARG A C 1
ATOM 740 O O . ARG A 1 101 ? 8.862 9.095 -6.062 1.00 91.00 101 ARG A O 1
ATOM 747 N N . ARG A 1 102 ? 7.926 10.188 -4.318 1.00 92.69 102 ARG A N 1
ATOM 748 C CA . ARG A 1 102 ? 7.182 9.046 -3.780 1.00 92.69 102 ARG A CA 1
ATOM 749 C C . ARG A 1 102 ? 6.149 8.551 -4.783 1.00 92.69 102 ARG A C 1
ATOM 751 O O . ARG A 1 102 ? 6.114 7.356 -5.048 1.00 92.69 102 ARG A O 1
ATOM 758 N N . TRP A 1 103 ? 5.408 9.456 -5.424 1.00 94.44 103 TRP A N 1
ATOM 759 C CA . TRP A 1 103 ? 4.473 9.106 -6.502 1.00 94.44 103 TRP A CA 1
ATOM 760 C C . TRP A 1 103 ? 5.163 8.399 -7.669 1.00 94.44 103 TRP A C 1
ATOM 762 O O . TRP A 1 103 ? 4.709 7.346 -8.109 1.00 94.44 103 TRP A O 1
ATOM 772 N N . ARG A 1 104 ? 6.308 8.916 -8.129 1.00 94.12 104 ARG A N 1
ATOM 773 C CA . ARG A 1 104 ? 7.082 8.276 -9.202 1.00 94.12 104 ARG A CA 1
ATOM 774 C C . ARG A 1 104 ? 7.557 6.872 -8.817 1.00 94.12 104 ARG A C 1
ATOM 776 O O . ARG A 1 104 ? 7.537 5.967 -9.643 1.00 94.12 104 ARG A O 1
ATOM 783 N N . GLN A 1 105 ? 8.003 6.685 -7.576 1.00 94.12 105 GLN A N 1
ATOM 784 C CA . GLN A 1 105 ? 8.428 5.373 -7.080 1.00 94.12 105 GLN A CA 1
ATOM 785 C C . GLN A 1 105 ? 7.246 4.416 -6.881 1.00 94.12 105 GLN A C 1
ATOM 787 O O . GLN A 1 105 ? 7.393 3.220 -7.117 1.00 94.12 105 GLN A O 1
ATOM 792 N N . ALA A 1 106 ? 6.082 4.939 -6.498 1.00 95.31 106 ALA A N 1
ATOM 793 C CA . ALA A 1 106 ? 4.859 4.171 -6.342 1.00 95.31 106 ALA A CA 1
ATOM 794 C C . ALA A 1 106 ? 4.404 3.547 -7.670 1.00 95.31 106 ALA A C 1
ATOM 796 O O . ALA A 1 106 ? 4.057 2.374 -7.685 1.00 95.31 106 ALA A O 1
ATOM 797 N N . VAL A 1 107 ? 4.510 4.265 -8.796 1.00 96.06 107 VAL A N 1
ATOM 798 C CA . VAL A 1 107 ? 4.218 3.698 -10.130 1.00 96.06 107 VAL A CA 1
ATOM 799 C C . VAL A 1 107 ? 5.101 2.484 -10.432 1.00 96.06 107 VAL A C 1
ATOM 801 O O . VAL A 1 107 ? 4.593 1.450 -10.855 1.00 96.06 107 VAL A O 1
ATOM 804 N N . GLY A 1 108 ? 6.402 2.560 -10.134 1.00 95.94 108 GLY A N 1
ATOM 805 C CA . GLY A 1 108 ? 7.303 1.414 -10.301 1.00 95.94 108 GLY A CA 1
ATOM 806 C C . GLY A 1 108 ? 6.933 0.220 -9.411 1.00 95.94 108 GLY A C 1
ATOM 807 O O . GLY A 1 108 ? 7.160 -0.927 -9.787 1.00 95.94 108 GLY A O 1
ATOM 808 N N . LEU A 1 109 ? 6.328 0.473 -8.248 1.00 96.31 109 LEU A N 1
ATOM 809 C CA . LEU A 1 109 ? 5.818 -0.574 -7.366 1.00 96.31 109 LEU A CA 1
ATOM 810 C C . LEU A 1 109 ? 4.541 -1.225 -7.923 1.00 96.31 109 LEU A C 1
ATOM 812 O O . LEU A 1 109 ? 4.408 -2.442 -7.837 1.00 96.31 109 LEU A O 1
ATOM 816 N N . LEU A 1 110 ? 3.651 -0.446 -8.550 1.00 97.50 110 LEU A N 1
ATOM 817 C CA . LEU A 1 110 ? 2.480 -0.975 -9.264 1.00 97.50 110 LEU A CA 1
ATOM 818 C C . LEU A 1 110 ? 2.901 -1.873 -10.434 1.00 97.50 110 LEU A C 1
ATOM 820 O O . LEU A 1 110 ? 2.402 -2.986 -10.578 1.00 97.50 110 LEU A O 1
ATOM 824 N N . GLN A 1 111 ? 3.872 -1.418 -11.230 1.00 98.12 111 GLN A N 1
ATOM 825 C CA . GLN A 1 111 ? 4.454 -2.214 -12.313 1.00 98.12 111 GLN A CA 1
ATOM 826 C C . GLN A 1 111 ? 5.086 -3.509 -11.784 1.00 98.12 111 GLN A C 1
ATOM 828 O O . GLN A 1 111 ? 4.908 -4.572 -12.373 1.00 98.12 111 GLN A O 1
ATOM 833 N N . ALA A 1 112 ? 5.789 -3.444 -10.647 1.00 96.69 112 ALA A N 1
ATOM 834 C CA . ALA A 1 112 ? 6.371 -4.625 -10.018 1.00 96.69 112 ALA A CA 1
ATOM 835 C C . ALA A 1 112 ? 5.299 -5.618 -9.541 1.00 96.69 112 ALA A C 1
ATOM 837 O O . ALA A 1 112 ? 5.489 -6.819 -9.709 1.00 96.69 112 ALA A O 1
ATOM 838 N N . SER A 1 113 ? 4.182 -5.131 -8.990 1.00 97.00 113 SER A N 1
ATOM 839 C CA . SER A 1 113 ? 3.030 -5.957 -8.598 1.00 97.00 113 SER A CA 1
ATOM 840 C C . SER A 1 113 ? 2.470 -6.729 -9.797 1.00 97.00 113 SER A C 1
ATOM 842 O O . SER A 1 113 ? 2.448 -7.959 -9.791 1.00 97.00 113 SER A O 1
ATOM 844 N N . ALA A 1 114 ? 2.153 -6.023 -10.886 1.00 97.56 114 ALA A N 1
ATOM 845 C CA . ALA A 1 114 ? 1.668 -6.642 -12.117 1.00 97.56 114 ALA A CA 1
ATOM 846 C C . ALA A 1 114 ? 2.673 -7.631 -12.730 1.00 97.56 114 ALA A C 1
ATOM 848 O O . ALA A 1 114 ? 2.285 -8.726 -13.137 1.00 97.56 114 ALA A O 1
ATOM 849 N N . TYR A 1 115 ? 3.965 -7.292 -12.734 1.00 97.56 115 TYR A N 1
ATOM 850 C CA . TYR A 1 115 ? 5.026 -8.181 -13.211 1.00 97.56 115 TYR A CA 1
ATOM 851 C C . TYR A 1 115 ? 5.118 -9.480 -12.397 1.00 97.56 115 TYR A C 1
ATOM 853 O O . TYR A 1 115 ? 5.259 -10.557 -12.975 1.00 97.56 115 TYR A O 1
ATOM 861 N N . LEU A 1 116 ? 5.038 -9.396 -11.063 1.00 95.44 116 LEU A N 1
ATOM 862 C CA . LEU A 1 116 ? 5.091 -10.566 -10.180 1.00 95.44 116 LEU A CA 1
ATOM 863 C C . LEU A 1 116 ? 3.869 -11.480 -10.357 1.00 95.44 116 LEU A C 1
ATOM 865 O O . LEU A 1 116 ? 4.009 -12.696 -10.242 1.00 95.44 116 LEU A O 1
ATOM 869 N N . ASP A 1 117 ? 2.722 -10.908 -10.723 1.00 96.06 117 ASP A N 1
ATOM 870 C CA . ASP A 1 117 ? 1.517 -11.641 -11.127 1.00 96.06 117 ASP A CA 1
ATOM 871 C C . ASP A 1 117 ? 1.571 -12.164 -12.578 1.00 96.06 117 ASP A C 1
ATOM 873 O O . ASP A 1 117 ? 0.633 -12.812 -13.046 1.00 96.06 117 ASP A O 1
ATOM 877 N N . GLY A 1 118 ? 2.645 -11.880 -13.323 1.00 95.88 118 GLY A N 1
ATOM 878 C CA . GLY A 1 118 ? 2.803 -12.282 -14.723 1.00 95.88 118 GLY A CA 1
ATOM 879 C C . GLY A 1 118 ? 1.907 -11.516 -15.702 1.00 95.88 118 GLY A C 1
ATOM 880 O O . GLY A 1 118 ? 1.677 -11.983 -16.819 1.00 95.88 118 GLY A O 1
ATOM 881 N N . ARG A 1 119 ? 1.382 -10.354 -15.300 1.00 96.88 119 ARG A N 1
ATOM 882 C CA . ARG A 1 119 ? 0.535 -9.495 -16.133 1.00 96.88 119 ARG A CA 1
ATOM 883 C C . ARG A 1 119 ? 1.384 -8.482 -16.913 1.00 96.88 119 ARG A C 1
ATOM 885 O O . ARG A 1 119 ? 2.331 -7.927 -16.359 1.00 96.88 119 ARG A O 1
ATOM 892 N N . PRO A 1 120 ? 1.038 -8.193 -18.182 1.00 96.50 120 PRO A N 1
ATOM 893 C CA . PRO A 1 120 ? 1.780 -7.237 -19.006 1.00 96.50 120 PRO A CA 1
ATOM 894 C C . PRO A 1 120 ? 1.424 -5.774 -18.709 1.00 96.50 120 PRO A C 1
ATOM 896 O O . PRO A 1 120 ? 2.130 -4.879 -19.161 1.00 96.50 120 PRO A O 1
ATOM 899 N N . ALA A 1 121 ? 0.339 -5.529 -17.967 1.00 97.75 121 ALA A N 1
ATOM 900 C CA . ALA A 1 121 ? -0.158 -4.198 -17.650 1.00 97.75 121 ALA A CA 1
ATOM 901 C C . ALA A 1 121 ? -0.647 -4.109 -16.199 1.00 97.75 121 ALA A C 1
ATOM 903 O O . ALA A 1 121 ? -1.165 -5.085 -15.636 1.00 97.75 121 ALA A O 1
ATOM 904 N N . VAL A 1 122 ? -0.512 -2.916 -15.622 1.00 97.88 122 VAL A N 1
ATOM 905 C CA . VAL A 1 122 ? -1.053 -2.568 -14.305 1.00 97.88 122 VAL A CA 1
ATOM 906 C C . VAL A 1 122 ? -2.580 -2.557 -14.350 1.00 97.88 122 VAL A C 1
ATOM 908 O O . VAL A 1 122 ? -3.182 -2.000 -15.268 1.00 97.88 122 VAL A O 1
ATOM 911 N N . ALA A 1 123 ? -3.199 -3.161 -13.340 1.00 94.94 123 ALA A N 1
ATOM 912 C CA . ALA A 1 123 ? -4.642 -3.201 -13.151 1.00 94.94 123 ALA A CA 1
ATOM 913 C C . ALA A 1 123 ? -5.050 -2.383 -11.918 1.00 94.94 123 ALA A C 1
ATOM 915 O O . ALA A 1 123 ? -4.226 -2.062 -11.062 1.00 94.94 123 ALA A O 1
ATOM 916 N N . GLU A 1 124 ? -6.341 -2.080 -11.790 1.00 92.75 124 GLU A N 1
ATOM 917 C CA . GLU A 1 124 ? -6.878 -1.339 -10.640 1.00 92.75 124 GLU A CA 1
ATOM 918 C C . GLU A 1 124 ? -6.562 -2.037 -9.310 1.00 92.75 124 GLU A C 1
ATOM 920 O O . GLU A 1 124 ? -6.229 -1.380 -8.330 1.00 92.75 124 GLU A O 1
ATOM 925 N N . THR A 1 125 ? -6.549 -3.373 -9.285 1.00 92.44 125 THR A N 1
ATOM 926 C CA . THR A 1 125 ? -6.199 -4.168 -8.098 1.00 92.44 125 THR A CA 1
ATOM 927 C C . THR A 1 125 ? -4.799 -3.875 -7.555 1.00 92.44 125 THR A C 1
ATOM 929 O O . THR A 1 125 ? -4.589 -3.974 -6.345 1.00 92.44 125 THR A O 1
ATOM 932 N N . ASP A 1 126 ? -3.851 -3.466 -8.406 1.00 95.62 126 ASP A N 1
ATOM 933 C CA . ASP A 1 126 ? -2.488 -3.118 -7.984 1.00 95.62 126 ASP A CA 1
ATOM 934 C C . ASP A 1 126 ? -2.449 -1.838 -7.142 1.00 95.62 126 ASP A C 1
ATOM 936 O O . ASP A 1 126 ? -1.550 -1.672 -6.317 1.00 95.62 126 ASP A O 1
ATOM 940 N N . LEU A 1 127 ? -3.435 -0.940 -7.294 1.00 95.06 127 LEU A N 1
ATOM 941 C CA . LEU A 1 127 ? -3.503 0.306 -6.523 1.00 95.06 127 LEU A CA 1
ATOM 942 C C . LEU A 1 127 ? -3.593 0.044 -5.014 1.00 95.06 127 LEU A C 1
ATOM 944 O O . LEU A 1 127 ? -3.172 0.896 -4.236 1.00 95.06 127 LEU A O 1
ATOM 948 N N . SER A 1 128 ? -4.064 -1.138 -4.597 1.00 93.38 128 SER A N 1
ATOM 949 C CA . SER A 1 128 ? -4.081 -1.573 -3.192 1.00 93.38 128 SER A CA 1
ATOM 950 C C . SER A 1 128 ? -2.709 -1.465 -2.513 1.00 93.38 128 SER A C 1
ATOM 952 O O . SER A 1 128 ? -2.623 -1.115 -1.337 1.00 93.38 128 SER A O 1
ATOM 954 N N . VAL A 1 129 ? -1.616 -1.657 -3.261 1.00 94.69 129 VAL A N 1
ATOM 955 C CA . VAL A 1 129 ? -0.248 -1.552 -2.737 1.00 94.69 129 VAL A CA 1
ATOM 956 C C . VAL A 1 129 ? 0.074 -0.129 -2.251 1.00 94.69 129 VAL A C 1
ATOM 958 O O . VAL A 1 129 ? 0.894 0.056 -1.347 1.00 94.69 129 VAL A O 1
ATOM 961 N N . LEU A 1 130 ? -0.604 0.895 -2.782 1.00 95.31 130 LEU A N 1
ATOM 962 C CA . LEU A 1 130 ? -0.413 2.296 -2.390 1.00 95.31 130 LEU A CA 1
ATOM 963 C C . LEU A 1 130 ? -0.827 2.579 -0.940 1.00 95.31 130 LEU A C 1
ATOM 965 O O . LEU A 1 130 ? -0.309 3.528 -0.338 1.00 95.31 130 LEU A O 1
ATOM 969 N N . THR A 1 131 ? -1.671 1.728 -0.348 1.00 94.19 131 THR A N 1
ATOM 970 C CA . THR A 1 131 ? -2.022 1.766 1.079 1.00 94.19 131 THR A CA 1
ATOM 971 C C . THR A 1 131 ? -0.795 1.646 1.977 1.00 94.19 131 THR A C 1
ATOM 973 O O . THR A 1 131 ? -0.794 2.160 3.088 1.00 94.19 131 THR A O 1
ATOM 976 N N . HIS A 1 132 ? 0.291 1.038 1.498 1.00 94.38 132 HIS A N 1
ATOM 977 C CA . HIS A 1 132 ? 1.542 0.908 2.246 1.00 94.38 132 HIS A CA 1
ATOM 978 C C . HIS A 1 132 ? 2.572 1.990 1.905 1.00 94.38 132 HIS A C 1
ATOM 980 O O . HIS A 1 132 ? 3.687 1.950 2.414 1.00 94.38 132 HIS A O 1
ATOM 986 N N . VAL A 1 133 ? 2.241 2.943 1.033 1.00 94.50 133 VAL A N 1
ATOM 987 C CA . VAL A 1 133 ? 3.201 3.932 0.516 1.00 94.50 133 VAL A CA 1
ATOM 988 C C . VAL A 1 133 ? 2.831 5.355 0.920 1.00 94.50 133 VAL A C 1
ATOM 990 O O . VAL A 1 133 ? 3.707 6.162 1.219 1.00 94.50 133 VAL A O 1
ATOM 993 N N . LEU A 1 134 ? 1.543 5.698 0.908 1.00 94.12 134 LEU A N 1
ATOM 994 C CA . LEU A 1 134 ? 1.110 7.101 0.884 1.00 94.12 134 LEU A CA 1
ATOM 995 C C . LEU A 1 134 ? 0.844 7.737 2.260 1.00 94.12 134 LEU A C 1
ATOM 997 O O . LEU A 1 134 ? 0.493 8.914 2.305 1.00 94.12 134 LEU A O 1
ATOM 1001 N N . TRP A 1 135 ? 1.035 7.012 3.365 1.00 93.44 135 TRP A N 1
ATOM 1002 C CA . TRP A 1 135 ? 0.927 7.547 4.729 1.00 93.44 135 TRP A CA 1
ATOM 1003 C C . TRP A 1 135 ? 2.304 7.761 5.362 1.00 93.44 135 TRP A C 1
ATOM 1005 O O . TRP A 1 135 ? 3.239 7.004 5.096 1.00 93.44 135 TRP A O 1
ATOM 1015 N N . ASP A 1 136 ? 2.430 8.772 6.223 1.00 88.94 136 ASP A N 1
ATOM 1016 C CA . ASP A 1 136 ? 3.654 9.051 6.984 1.00 88.94 136 ASP A CA 1
ATOM 1017 C C . ASP A 1 136 ? 3.524 8.671 8.470 1.00 88.94 136 ASP A C 1
ATOM 1019 O O . ASP A 1 136 ? 4.520 8.280 9.080 1.00 88.94 136 ASP A O 1
ATOM 1023 N N . SER A 1 137 ? 2.311 8.672 9.036 1.00 88.81 137 SER A N 1
ATOM 1024 C CA . SER A 1 137 ? 2.033 8.121 10.371 1.00 88.81 137 SER A CA 1
ATOM 1025 C C . SER A 1 137 ? 0.951 7.028 10.341 1.00 88.81 137 SER A C 1
ATOM 1027 O O . SER A 1 137 ? 0.065 7.077 9.483 1.00 88.81 137 SER A O 1
ATOM 1029 N N . PRO A 1 138 ? 0.966 6.057 11.278 1.00 87.44 138 PRO A N 1
ATOM 1030 C CA . PRO A 1 138 ? -0.023 4.975 11.322 1.00 87.44 138 PRO A CA 1
ATOM 1031 C C . PRO A 1 138 ? -1.468 5.480 11.410 1.00 87.44 138 PRO A C 1
ATOM 1033 O O . PRO A 1 138 ? -2.359 4.913 10.787 1.00 87.44 138 PRO A O 1
ATOM 1036 N N . ALA A 1 139 ? -1.695 6.615 12.080 1.00 90.19 139 ALA A N 1
ATOM 1037 C CA . ALA A 1 139 ? -3.009 7.254 12.173 1.00 90.19 139 ALA A CA 1
ATOM 1038 C C . ALA A 1 139 ? -3.580 7.695 10.809 1.00 90.19 139 ALA A C 1
ATOM 1040 O O . ALA A 1 139 ? -4.792 7.805 10.647 1.00 90.19 139 ALA A O 1
ATOM 1041 N N . GLN A 1 140 ? -2.726 7.942 9.811 1.00 92.75 140 GLN A N 1
ATOM 1042 C CA . GLN A 1 140 ? -3.155 8.309 8.459 1.00 92.75 140 GLN A CA 1
ATOM 1043 C C . GLN A 1 140 ? -3.510 7.084 7.607 1.00 92.75 140 GLN A C 1
ATOM 1045 O O . GLN A 1 140 ? -4.226 7.231 6.614 1.00 92.75 140 GLN A O 1
ATOM 1050 N N . ARG A 1 141 ? -3.039 5.882 7.977 1.00 92.62 141 ARG A N 1
ATOM 1051 C CA . ARG A 1 141 ? -3.228 4.656 7.188 1.00 92.62 141 ARG A CA 1
ATOM 1052 C C . ARG A 1 141 ? -4.702 4.370 6.881 1.00 92.62 141 ARG A C 1
ATOM 1054 O O . ARG A 1 141 ? -4.982 4.210 5.697 1.00 92.62 141 ARG A O 1
ATOM 1061 N N . PRO A 1 142 ? -5.649 4.400 7.845 1.00 91.88 142 PRO A N 1
ATOM 1062 C CA . PRO A 1 142 ? -7.060 4.130 7.545 1.00 91.88 142 PRO A CA 1
ATOM 1063 C C . PRO A 1 142 ? -7.644 5.121 6.532 1.00 91.88 142 PRO A C 1
ATOM 1065 O O . PRO A 1 142 ? -8.445 4.775 5.666 1.00 91.88 142 PRO A O 1
ATOM 1068 N N . THR A 1 143 ? -7.195 6.379 6.589 1.00 92.31 143 THR A N 1
ATOM 1069 C CA . THR A 1 143 ? -7.630 7.409 5.643 1.00 92.31 143 THR A CA 1
ATOM 1070 C C . THR A 1 143 ? -7.114 7.136 4.234 1.00 92.31 143 THR A C 1
ATOM 1072 O O . THR A 1 143 ? -7.873 7.303 3.279 1.00 92.31 143 THR A O 1
ATOM 1075 N N . VAL A 1 144 ? -5.847 6.731 4.098 1.00 93.75 144 VAL A N 1
ATOM 1076 C CA . VAL A 1 144 ? -5.251 6.354 2.808 1.00 93.75 144 VAL A CA 1
ATOM 1077 C C . VAL A 1 144 ? -5.922 5.103 2.255 1.00 93.75 144 VAL A C 1
ATOM 1079 O O . VAL A 1 144 ? -6.331 5.101 1.098 1.00 93.75 144 VAL A O 1
ATOM 1082 N N . GLU A 1 145 ? -6.074 4.073 3.084 1.00 91.94 145 GLU A N 1
ATOM 1083 C CA . GLU A 1 145 ? -6.702 2.802 2.729 1.00 91.94 145 GLU A CA 1
ATOM 1084 C C . GLU A 1 145 ? -8.098 3.012 2.149 1.00 91.94 145 GLU A C 1
ATOM 1086 O O . GLU A 1 145 ? -8.397 2.527 1.062 1.00 91.94 145 GLU A O 1
ATOM 1091 N N . ARG A 1 146 ? -8.924 3.830 2.805 1.00 90.50 146 ARG A N 1
ATOM 1092 C CA . ARG A 1 146 ? -10.278 4.123 2.330 1.00 90.50 146 ARG A CA 1
ATOM 1093 C C . ARG A 1 146 ? -10.311 4.844 0.982 1.00 90.50 146 ARG A C 1
ATOM 1095 O O . ARG A 1 146 ? -11.180 4.566 0.157 1.00 90.50 146 ARG A O 1
ATOM 1102 N N . GLU A 1 147 ? -9.381 5.767 0.742 1.00 92.44 147 GLU A N 1
ATOM 1103 C CA . GLU A 1 147 ? -9.288 6.471 -0.545 1.00 92.44 147 GLU A CA 1
ATOM 1104 C C . GLU A 1 147 ? -8.762 5.567 -1.662 1.00 92.44 147 GLU A C 1
ATOM 1106 O O . GLU A 1 147 ? -9.222 5.665 -2.797 1.00 92.44 147 GLU A O 1
ATOM 1111 N N . VAL A 1 148 ? -7.839 4.658 -1.347 1.00 91.88 148 VAL A N 1
ATOM 1112 C CA . VAL A 1 148 ? -7.370 3.639 -2.292 1.00 91.88 148 VAL A CA 1
ATOM 1113 C C . VAL A 1 148 ? -8.506 2.670 -2.621 1.00 91.88 148 VAL A C 1
ATOM 1115 O O . VAL A 1 148 ? -8.799 2.450 -3.794 1.00 91.88 148 VAL A O 1
ATOM 1118 N N . LEU A 1 149 ? -9.205 2.146 -1.612 1.00 86.94 149 LEU A N 1
ATOM 1119 C CA . LEU A 1 149 ? -10.326 1.223 -1.802 1.00 86.94 149 LEU A CA 1
ATOM 1120 C C . LEU A 1 149 ? -11.461 1.847 -2.610 1.00 86.94 149 LEU A C 1
ATOM 1122 O O . LEU A 1 149 ? -12.039 1.159 -3.442 1.00 86.94 149 LEU A O 1
ATOM 1126 N N . GLN A 1 150 ? -11.722 3.150 -2.463 1.00 87.25 150 GLN A N 1
ATOM 1127 C CA . GLN A 1 150 ? -12.696 3.851 -3.304 1.00 87.25 150 GLN A CA 1
ATOM 1128 C C . GLN A 1 150 ? -12.430 3.683 -4.806 1.00 87.25 150 GLN A C 1
ATOM 1130 O O . GLN A 1 150 ? -13.375 3.669 -5.592 1.00 87.25 150 GLN A O 1
ATOM 1135 N N . LEU A 1 151 ? -11.157 3.623 -5.198 1.00 82.94 151 LEU A N 1
ATOM 1136 C CA . LEU A 1 151 ? -10.740 3.538 -6.595 1.00 82.94 151 LEU A CA 1
ATOM 1137 C C . LEU A 1 151 ? -10.688 2.096 -7.100 1.00 82.94 151 LEU A C 1
ATOM 1139 O O . LEU A 1 151 ? -10.914 1.877 -8.281 1.00 82.94 151 LEU A O 1
ATOM 1143 N N . VAL A 1 152 ? -10.388 1.133 -6.224 1.00 83.31 152 VAL A N 1
ATOM 1144 C CA . VAL A 1 152 ? -10.236 -0.287 -6.590 1.00 83.31 152 VAL A CA 1
ATOM 1145 C C . VAL A 1 152 ? -11.552 -1.050 -6.512 1.00 83.31 152 VAL A C 1
ATOM 1147 O O . VAL A 1 152 ? -11.831 -1.914 -7.336 1.00 83.31 152 VAL A O 1
ATOM 1150 N N . ASN A 1 153 ? -12.339 -0.782 -5.473 1.00 78.69 153 ASN A N 1
ATOM 1151 C CA . ASN A 1 153 ? -13.578 -1.485 -5.189 1.00 78.69 153 ASN A CA 1
ATOM 1152 C C . ASN A 1 153 ? -14.517 -0.575 -4.371 1.00 78.69 153 ASN A C 1
ATOM 1154 O O . ASN A 1 153 ? -14.470 -0.582 -3.135 1.00 78.69 153 ASN A O 1
ATOM 1158 N N . PRO A 1 154 ? -15.384 0.204 -5.047 1.00 78.31 154 PRO A N 1
ATOM 1159 C CA . PRO A 1 154 ? -16.353 1.073 -4.384 1.00 78.31 154 PRO A CA 1
ATOM 1160 C C . PRO A 1 154 ? -17.253 0.334 -3.386 1.00 78.31 154 PRO A C 1
ATOM 1162 O O . PRO A 1 154 ? -17.546 0.884 -2.326 1.00 78.31 154 PRO A O 1
ATOM 1165 N N . ASP A 1 155 ? -17.622 -0.917 -3.680 1.00 73.88 155 ASP A N 1
ATOM 1166 C CA . ASP A 1 155 ? -18.464 -1.739 -2.805 1.00 73.88 155 ASP A CA 1
ATOM 1167 C C . ASP A 1 155 ? -17.717 -2.119 -1.514 1.00 73.88 155 ASP A C 1
ATOM 1169 O O . ASP A 1 155 ? -18.292 -2.106 -0.427 1.00 73.88 155 ASP A O 1
ATOM 1173 N N . ALA A 1 156 ? -16.411 -2.404 -1.600 1.00 69.50 156 ALA A N 1
ATOM 1174 C CA . ALA A 1 156 ? -15.581 -2.662 -0.420 1.00 69.50 156 ALA A CA 1
ATOM 1175 C C . ALA A 1 156 ? -15.434 -1.417 0.465 1.00 69.50 156 ALA A C 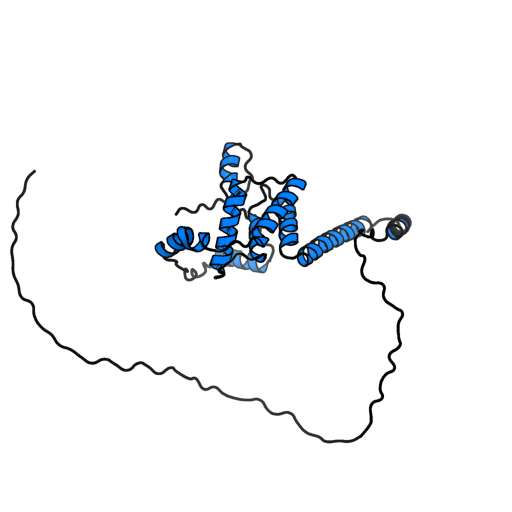1
ATOM 1177 O O . ALA A 1 156 ? -15.431 -1.532 1.689 1.00 69.50 156 ALA A O 1
ATOM 1178 N N . LYS A 1 157 ? -15.356 -0.220 -0.133 1.00 77.06 157 LYS A N 1
ATOM 1179 C CA . LYS A 1 157 ? -15.416 1.028 0.636 1.00 77.06 157 LYS A CA 1
ATOM 1180 C C . LYS A 1 157 ? -16.772 1.190 1.325 1.00 77.06 157 LYS A C 1
ATOM 1182 O O . LYS A 1 157 ? -16.796 1.541 2.498 1.00 77.06 157 LYS A O 1
ATOM 1187 N N . GLU A 1 158 ? -17.875 0.952 0.617 1.00 76.06 158 GLU A N 1
ATOM 1188 C CA . GLU A 1 158 ? -19.219 1.055 1.201 1.00 76.06 158 GLU A CA 1
ATOM 1189 C C . GLU A 1 158 ? -19.391 0.080 2.374 1.00 76.06 158 GLU A C 1
ATOM 1191 O O . GLU A 1 158 ? -19.965 0.447 3.396 1.00 76.06 158 GLU A O 1
ATOM 1196 N N . ALA A 1 159 ? -18.817 -1.123 2.279 1.00 77.75 159 ALA A N 1
ATOM 1197 C CA . ALA A 1 159 ? -18.789 -2.079 3.381 1.00 77.75 159 ALA A CA 1
ATOM 1198 C C . ALA A 1 159 ? -18.021 -1.555 4.609 1.00 77.75 159 ALA A C 1
ATOM 1200 O O . ALA A 1 159 ? -18.497 -1.735 5.728 1.00 77.75 159 ALA A O 1
ATOM 1201 N N . LEU A 1 160 ? -16.875 -0.887 4.418 1.00 77.69 160 LEU A N 1
ATOM 1202 C CA . LEU A 1 160 ? -16.131 -0.253 5.517 1.00 77.69 160 LEU A CA 1
ATOM 1203 C C . LEU A 1 160 ? -16.894 0.928 6.125 1.00 77.69 160 LEU A C 1
ATOM 1205 O O . LEU A 1 160 ? -17.040 0.991 7.339 1.00 77.69 160 LEU A O 1
ATOM 1209 N N . ASP A 1 161 ? -17.434 1.826 5.294 1.00 82.44 161 ASP A N 1
ATOM 1210 C CA . ASP A 1 161 ? -18.228 2.966 5.773 1.00 82.44 161 ASP A CA 1
ATOM 1211 C C . ASP A 1 161 ? -19.477 2.476 6.556 1.00 82.44 161 ASP A C 1
ATOM 1213 O O . ASP A 1 161 ? -19.903 3.114 7.521 1.00 82.44 161 ASP A O 1
ATOM 1217 N N . LEU A 1 162 ? -20.063 1.332 6.173 1.00 85.50 162 LEU A N 1
ATOM 1218 C CA . LEU A 1 162 ? -21.166 0.700 6.904 1.00 85.50 162 LEU A CA 1
ATOM 1219 C C . LEU A 1 162 ? -20.710 0.061 8.224 1.00 85.50 162 LEU A C 1
ATOM 1221 O O . LEU A 1 162 ? -21.446 0.145 9.204 1.00 85.50 162 LEU A O 1
ATOM 1225 N N . ALA A 1 163 ? -19.530 -0.564 8.261 1.00 85.50 163 ALA A N 1
ATOM 1226 C CA . ALA A 1 163 ? -18.962 -1.125 9.486 1.00 85.50 163 ALA A CA 1
ATOM 1227 C C . ALA A 1 163 ? -18.715 -0.028 10.535 1.00 85.50 163 ALA A C 1
ATOM 1229 O O . ALA A 1 163 ? -19.208 -0.150 11.654 1.00 85.50 163 ALA A O 1
ATOM 1230 N N . ASP A 1 164 ? -18.095 1.090 10.140 1.00 86.56 164 ASP A N 1
ATOM 1231 C CA . ASP A 1 164 ? -17.894 2.259 11.010 1.00 86.56 164 ASP A CA 1
ATOM 1232 C C . ASP A 1 164 ? -19.235 2.796 11.552 1.00 86.56 164 ASP A C 1
ATOM 1234 O O . ASP A 1 164 ? -19.361 3.168 12.720 1.00 86.56 164 ASP A O 1
ATOM 1238 N N . ALA A 1 165 ? -20.275 2.826 10.708 1.00 85.81 165 ALA A N 1
ATOM 1239 C CA . ALA A 1 165 ? -21.608 3.264 11.120 1.00 85.81 165 ALA A CA 1
ATOM 1240 C C . ALA A 1 165 ? -22.260 2.310 12.135 1.00 85.81 165 ALA A C 1
ATOM 1242 O O . ALA A 1 165 ? -23.018 2.763 12.994 1.00 85.81 165 ALA A O 1
ATOM 1243 N N . ILE A 1 166 ? -21.988 1.006 12.039 1.00 89.69 166 ILE A N 1
ATOM 1244 C CA . ILE A 1 166 ? -22.455 0.012 13.011 1.00 89.69 166 ILE A CA 1
ATOM 1245 C C . ILE A 1 166 ? -21.730 0.204 14.343 1.00 89.69 166 ILE A C 1
ATOM 1247 O O . ILE A 1 166 ? -22.406 0.296 15.362 1.00 89.69 166 ILE A O 1
ATOM 1251 N N . GLU A 1 167 ? -20.404 0.348 14.342 1.00 88.75 167 GLU A N 1
ATOM 1252 C CA . GLU A 1 167 ? -19.617 0.565 15.567 1.00 88.75 167 GLU A CA 1
ATOM 1253 C C . GLU A 1 167 ? -20.055 1.834 16.319 1.00 88.75 167 GLU A C 1
ATOM 1255 O O . GLU A 1 167 ? -20.217 1.824 17.539 1.00 88.75 167 GLU A O 1
ATOM 1260 N N . GLU A 1 168 ? -20.334 2.924 15.599 1.00 88.75 168 GLU A N 1
ATOM 1261 C CA . GLU A 1 168 ? -20.870 4.154 16.194 1.00 88.75 168 GLU A CA 1
ATOM 1262 C C . GLU A 1 168 ? -22.268 3.940 16.803 1.00 88.75 168 GLU A C 1
ATOM 1264 O O . GLU A 1 168 ? -22.569 4.449 17.885 1.00 88.75 168 GLU A O 1
ATOM 1269 N N . LEU A 1 169 ? -23.140 3.174 16.137 1.00 84.69 169 LEU A N 1
ATOM 1270 C CA . LEU A 1 169 ? -24.459 2.832 16.677 1.00 84.69 169 LEU A CA 1
ATOM 1271 C C . LEU A 1 169 ? -24.354 1.934 17.915 1.00 84.69 169 LEU A C 1
ATOM 1273 O O . LEU A 1 169 ? -25.118 2.126 18.862 1.00 84.69 169 LEU A O 1
ATOM 1277 N N . GLU A 1 170 ? -23.419 0.986 17.927 1.00 83.75 170 GLU A N 1
ATOM 1278 C CA . GLU A 1 170 ? -23.124 0.140 19.086 1.00 83.75 170 GLU A CA 1
ATOM 1279 C C . GLU A 1 170 ? -22.630 0.983 20.265 1.00 83.75 170 GLU A C 1
ATOM 1281 O O . GLU A 1 170 ? -23.191 0.889 21.356 1.00 83.75 170 GLU A O 1
ATOM 1286 N N . ALA A 1 171 ? -21.689 1.903 20.038 1.00 85.31 171 ALA A N 1
ATOM 1287 C CA . ALA A 1 171 ? -21.209 2.823 21.067 1.00 85.31 171 ALA A CA 1
ATOM 1288 C C . ALA A 1 171 ? -22.332 3.715 21.629 1.00 85.31 171 ALA A C 1
ATOM 1290 O O . ALA A 1 171 ? -22.403 3.954 22.839 1.00 85.31 171 ALA A O 1
ATOM 1291 N N . GLN A 1 172 ? -23.245 4.189 20.774 1.00 82.31 172 GLN A N 1
ATOM 1292 C CA . GLN A 1 172 ? -24.426 4.942 21.210 1.00 82.31 172 GLN A CA 1
ATOM 1293 C C . GLN A 1 172 ? -25.383 4.085 22.045 1.00 82.31 172 GLN A C 1
ATOM 1295 O O . GLN A 1 172 ? -25.902 4.565 23.054 1.00 82.31 172 GLN A O 1
ATOM 1300 N N . LEU A 1 173 ? -25.615 2.830 21.650 1.00 81.31 173 LEU A N 1
ATOM 1301 C CA . LEU A 1 173 ? -26.450 1.892 22.401 1.00 81.31 173 LEU A CA 1
ATOM 1302 C C . LEU A 1 173 ? -25.845 1.575 23.772 1.00 81.31 173 LEU A C 1
ATOM 1304 O O . LEU A 1 173 ? -26.565 1.630 24.769 1.00 81.31 173 LEU A O 1
ATOM 1308 N N . ASP A 1 174 ? -24.540 1.327 23.844 1.00 81.31 174 ASP A N 1
ATOM 1309 C CA . ASP A 1 174 ? -23.826 1.071 25.097 1.00 81.31 174 ASP A CA 1
ATOM 1310 C C . ASP A 1 174 ? -23.830 2.294 26.020 1.00 81.31 174 ASP A C 1
ATOM 1312 O O . ASP A 1 174 ? -24.094 2.172 27.216 1.00 81.31 174 ASP A O 1
ATOM 1316 N N . ALA A 1 175 ? -23.638 3.502 25.481 1.00 80.06 175 ALA A N 1
ATOM 1317 C CA . ALA A 1 175 ? -23.741 4.742 26.258 1.00 80.06 175 ALA A CA 1
ATOM 1318 C C . ALA A 1 175 ? -25.153 4.975 26.834 1.00 80.06 175 ALA A C 1
ATOM 1320 O O . ALA A 1 175 ? -25.331 5.685 27.832 1.00 80.06 175 ALA A O 1
ATOM 1321 N N . MET A 1 176 ? -26.169 4.386 26.203 1.00 70.00 176 MET A N 1
ATOM 1322 C CA . MET A 1 176 ? -27.557 4.420 26.654 1.00 70.00 176 MET A CA 1
ATOM 1323 C C . MET A 1 176 ? -27.927 3.243 27.562 1.00 70.00 176 MET A C 1
ATOM 1325 O O . MET A 1 176 ? -28.910 3.338 28.307 1.00 70.00 176 MET A O 1
ATOM 1329 N N . ALA A 1 177 ? -27.149 2.159 27.546 1.00 63.91 177 ALA A N 1
ATOM 1330 C CA . ALA A 1 177 ? -27.320 1.008 28.418 1.00 63.91 177 ALA A CA 1
ATOM 1331 C C . ALA A 1 177 ? -27.017 1.412 29.873 1.00 63.91 177 ALA A C 1
ATOM 1333 O O . ALA A 1 177 ? -25.878 1.448 30.326 1.00 63.91 177 ALA A O 1
ATOM 1334 N N . GLY A 1 178 ? -28.072 1.762 30.614 1.00 63.78 178 GLY A N 1
ATOM 1335 C CA . GLY A 1 178 ? -27.992 2.243 31.999 1.00 63.78 178 GLY A CA 1
ATOM 1336 C C . GLY A 1 178 ? -28.699 3.577 32.252 1.00 63.78 178 GLY A C 1
ATOM 1337 O O . GLY A 1 178 ? -28.807 3.991 33.406 1.00 63.78 178 GLY A O 1
ATOM 1338 N N . GLN A 1 179 ? -29.218 4.243 31.214 1.00 69.38 179 GLN A N 1
ATOM 1339 C CA . GLN A 1 179 ? -30.000 5.473 31.370 1.00 69.38 179 GLN A CA 1
ATOM 1340 C C . GLN A 1 179 ? -31.472 5.198 31.722 1.00 69.38 179 GLN A C 1
ATOM 1342 O O . GLN A 1 179 ? -32.020 4.131 31.438 1.00 69.38 179 GLN A O 1
ATOM 1347 N N . SER A 1 180 ? -32.128 6.169 32.372 1.00 72.56 180 SER A N 1
ATOM 1348 C CA . SER A 1 180 ? -33.526 6.039 32.801 1.00 72.56 180 SER A CA 1
ATOM 1349 C C . SER A 1 180 ? -34.482 5.886 31.608 1.00 72.56 180 SER A C 1
ATOM 1351 O O . SER A 1 180 ? -34.215 6.338 30.493 1.00 72.56 180 SER A O 1
ATOM 1353 N N . ARG A 1 181 ? -35.654 5.280 31.847 1.00 64.62 181 ARG A N 1
ATOM 1354 C CA . ARG A 1 181 ? -36.695 5.053 30.821 1.00 64.62 181 ARG A CA 1
ATOM 1355 C C . ARG A 1 181 ? -37.136 6.337 30.104 1.00 64.62 181 ARG A C 1
ATOM 1357 O O . ARG A 1 181 ? -37.551 6.284 28.948 1.00 64.62 181 ARG A O 1
ATOM 1364 N N . GLU A 1 182 ? -37.050 7.474 30.784 1.00 69.50 182 GLU A N 1
ATOM 1365 C CA . GLU A 1 182 ? -37.401 8.799 30.265 1.00 69.50 182 GLU A CA 1
ATOM 1366 C C . GLU A 1 182 ? -36.339 9.316 29.284 1.00 69.50 182 GLU A C 1
ATOM 1368 O O . GLU A 1 182 ? 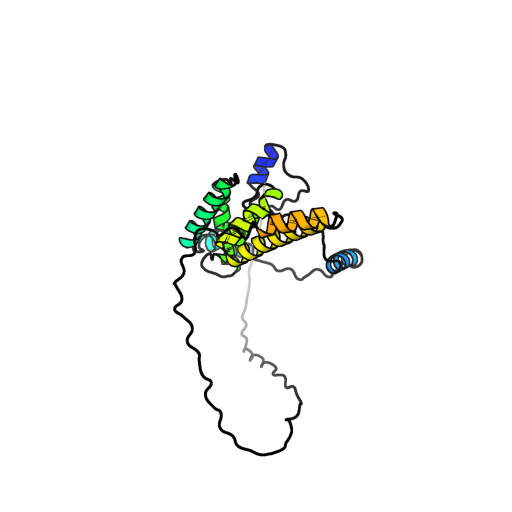-36.692 9.737 28.183 1.00 69.50 182 GLU A O 1
ATOM 1373 N N . ALA A 1 183 ? -35.051 9.163 29.614 1.00 67.62 183 ALA A N 1
ATOM 1374 C CA . ALA A 1 183 ? -33.936 9.527 28.735 1.00 67.62 183 ALA A CA 1
ATOM 1375 C C . ALA A 1 183 ? -33.916 8.689 27.441 1.00 67.62 183 ALA A C 1
ATOM 1377 O O . ALA A 1 183 ? -33.717 9.221 26.347 1.00 67.62 183 ALA A O 1
ATOM 1378 N N . LEU A 1 184 ? -34.223 7.390 27.547 1.00 65.06 184 LEU A N 1
ATOM 1379 C CA . LEU A 1 184 ? -34.380 6.505 26.386 1.00 65.06 184 LEU A CA 1
ATOM 1380 C C . LEU A 1 184 ? -35.545 6.948 25.482 1.00 65.06 184 LEU A C 1
ATOM 1382 O O . LEU A 1 184 ? -35.429 6.927 24.257 1.00 65.06 184 LEU A O 1
ATOM 1386 N N . SER A 1 185 ? -36.661 7.385 26.073 1.00 69.06 185 SER A N 1
ATOM 1387 C CA . SER A 1 185 ? -37.851 7.821 25.329 1.00 69.06 185 SER A CA 1
ATOM 1388 C C . SER A 1 185 ? -37.600 9.118 24.554 1.00 69.06 185 SER A C 1
ATOM 1390 O O . SER A 1 185 ? -37.977 9.233 23.388 1.00 69.06 185 SER A O 1
ATOM 1392 N N . GLU A 1 186 ? -36.924 10.085 25.174 1.00 72.38 186 GLU A N 1
ATOM 1393 C CA . GLU A 1 186 ? -36.585 11.365 24.546 1.00 72.38 186 GLU A CA 1
ATOM 1394 C C . GLU A 1 186 ? -35.571 11.195 23.401 1.00 72.38 186 GLU A C 1
ATOM 1396 O O . GLU A 1 186 ? -35.723 11.792 22.329 1.00 72.38 186 GLU A O 1
ATOM 1401 N N . TRP A 1 187 ? -34.589 10.305 23.571 1.00 68.12 187 TRP A N 1
ATOM 1402 C CA . TRP A 1 187 ? -33.633 9.955 22.520 1.00 68.12 187 TRP A CA 1
ATOM 1403 C C . TRP A 1 187 ? -34.301 9.286 21.312 1.00 68.12 187 TRP A C 1
ATOM 1405 O O . TRP A 1 187 ? -34.059 9.699 20.175 1.00 68.12 187 TRP A O 1
ATOM 1415 N N . VAL A 1 188 ? -35.199 8.314 21.529 1.00 72.25 188 VAL A N 1
ATOM 1416 C CA . VAL A 1 188 ? -35.926 7.638 20.436 1.00 72.25 188 VAL A CA 1
ATOM 1417 C C . VAL A 1 188 ? -36.753 8.646 19.634 1.00 72.25 188 VAL A C 1
ATOM 1419 O O . VAL A 1 188 ? -36.755 8.602 18.402 1.00 72.25 188 VAL A O 1
ATOM 1422 N N . ILE A 1 189 ? -37.401 9.605 20.302 1.00 74.00 189 ILE A N 1
ATOM 1423 C CA . ILE A 1 189 ? -38.166 10.680 19.648 1.00 74.00 189 ILE A CA 1
ATOM 1424 C C . ILE A 1 189 ? -37.249 11.610 18.832 1.00 74.00 189 ILE A C 1
ATOM 1426 O O . ILE A 1 189 ? -37.638 12.081 17.761 1.00 74.00 189 ILE A O 1
ATOM 1430 N N . LYS A 1 190 ? -36.026 11.870 19.305 1.00 70.25 190 LYS A N 1
ATOM 1431 C CA . LYS A 1 190 ? -35.040 12.708 18.608 1.00 70.25 190 LYS A CA 1
ATOM 1432 C C . LYS A 1 190 ? -34.455 12.014 17.373 1.00 70.25 190 LYS A C 1
ATOM 1434 O O . LYS A 1 190 ? -34.344 12.648 16.323 1.00 70.25 190 LYS A O 1
ATOM 1439 N N . ASN A 1 191 ? -34.139 10.724 17.471 1.00 64.81 191 ASN A N 1
ATOM 1440 C CA . ASN A 1 191 ? -33.499 9.974 16.389 1.00 64.81 191 ASN A CA 1
ATOM 1441 C C . ASN A 1 191 ? -34.480 9.486 15.316 1.00 64.81 191 ASN A C 1
ATOM 1443 O O . ASN A 1 191 ? -34.128 9.476 14.144 1.00 64.81 191 ASN A O 1
ATOM 1447 N N . THR A 1 192 ? -35.744 9.215 15.651 1.00 57.81 192 THR A N 1
ATOM 1448 C CA . THR A 1 192 ? -36.781 8.900 14.642 1.00 57.81 192 THR A CA 1
ATOM 1449 C C . THR A 1 192 ? -37.166 10.094 13.758 1.00 57.81 192 THR A C 1
ATOM 1451 O O . THR A 1 192 ? -37.692 9.901 12.664 1.00 57.81 192 THR A O 1
ATOM 1454 N N . ARG A 1 193 ? -36.871 11.334 14.179 1.00 51.16 193 ARG A N 1
ATOM 1455 C CA . ARG A 1 193 ? -37.046 12.546 13.351 1.00 51.16 193 ARG A CA 1
ATOM 1456 C C . ARG A 1 193 ? -35.873 12.814 12.404 1.00 51.16 193 ARG A C 1
ATOM 1458 O O . ARG A 1 193 ? -36.050 13.524 11.418 1.00 51.16 193 ARG A O 1
ATOM 1465 N N . ARG A 1 194 ? -34.696 12.240 12.674 1.00 45.56 194 ARG A N 1
ATOM 1466 C CA . ARG A 1 194 ? -33.560 12.181 11.746 1.00 45.56 194 ARG A CA 1
ATOM 1467 C C . ARG A 1 194 ? -33.597 10.835 11.015 1.00 45.56 194 ARG A C 1
ATOM 1469 O O . ARG A 1 194 ? -32.783 9.959 11.274 1.00 45.56 194 ARG A O 1
ATOM 1476 N N . GLY A 1 195 ? -34.544 10.661 10.093 1.00 38.75 195 GLY A N 1
ATOM 1477 C CA . GLY A 1 195 ? -34.375 9.630 9.061 1.00 38.75 195 GLY A CA 1
ATOM 1478 C C . GLY A 1 195 ? -33.043 9.852 8.321 1.00 38.75 195 GLY A C 1
ATOM 1479 O O . GLY A 1 195 ? -32.567 10.994 8.295 1.00 38.75 195 GLY A O 1
ATOM 1480 N N . PRO A 1 196 ? -32.415 8.801 7.757 1.00 38.00 196 PRO A N 1
ATOM 1481 C CA . PRO A 1 196 ? -31.125 8.928 7.087 1.00 38.00 196 PRO A CA 1
ATOM 1482 C C . PRO A 1 196 ? -31.224 10.035 6.038 1.00 38.00 196 PRO A C 1
ATOM 1484 O O . PRO A 1 196 ? -32.140 10.037 5.216 1.00 38.00 196 PRO A O 1
ATOM 1487 N N . ALA A 1 197 ? -30.329 11.018 6.124 1.00 38.75 197 ALA A N 1
ATOM 1488 C CA . ALA A 1 197 ? -30.297 12.132 5.195 1.00 38.75 197 ALA A CA 1
ATOM 1489 C C . ALA A 1 197 ? -30.193 11.582 3.764 1.00 38.75 197 ALA A C 1
ATOM 1491 O O . ALA A 1 197 ? -29.213 10.921 3.416 1.00 38.75 197 ALA A O 1
ATOM 1492 N N . GLU A 1 198 ? -31.213 11.842 2.943 1.00 39.62 198 GLU A N 1
ATOM 1493 C CA . GLU A 1 198 ? -31.149 11.624 1.502 1.00 39.62 198 GLU A CA 1
ATOM 1494 C C . GLU A 1 198 ? -29.893 12.316 0.957 1.00 39.62 198 GLU A C 1
ATOM 1496 O O . GLU A 1 198 ? -29.768 13.541 0.987 1.00 39.62 198 GLU A O 1
ATOM 1501 N N . SER A 1 199 ? -28.952 11.524 0.445 1.00 28.36 199 SER A N 1
ATOM 1502 C CA . SER A 1 199 ? -27.862 12.042 -0.379 1.00 28.36 199 SER A CA 1
ATOM 1503 C C . SER A 1 199 ? -28.449 12.590 -1.688 1.00 28.36 199 SER A C 1
ATOM 1505 O O . SER A 1 199 ? -29.170 11.859 -2.380 1.00 28.36 199 SER A O 1
ATOM 1507 N N . PRO A 1 200 ? -28.169 13.847 -2.083 1.00 35.00 200 PRO A N 1
ATOM 1508 C CA . PRO A 1 200 ? -28.752 14.425 -3.283 1.00 35.00 200 PRO A CA 1
ATOM 1509 C C . PRO A 1 200 ? -28.025 13.863 -4.509 1.00 35.00 200 PRO A C 1
ATOM 1511 O O . PRO A 1 200 ? -26.963 14.345 -4.891 1.00 35.00 200 PRO A O 1
ATOM 1514 N N . GLY A 1 201 ? -28.579 12.817 -5.129 1.00 36.66 201 GLY A N 1
ATOM 1515 C CA . GLY A 1 201 ? -27.950 12.254 -6.328 1.00 36.66 201 GLY A CA 1
ATOM 1516 C C . GLY A 1 201 ? -28.626 11.088 -7.046 1.00 36.66 201 GLY A C 1
ATOM 1517 O O . GLY A 1 201 ? -28.158 10.724 -8.120 1.00 36.66 201 GLY A O 1
ATOM 1518 N N . ARG A 1 202 ? -29.721 10.496 -6.550 1.00 37.12 202 ARG A N 1
ATOM 1519 C CA . ARG A 1 202 ? -30.392 9.392 -7.267 1.00 37.12 202 ARG A CA 1
ATOM 1520 C C . ARG A 1 202 ? -31.677 9.851 -7.959 1.00 37.12 202 ARG A C 1
ATOM 1522 O O . ARG A 1 202 ? -32.759 9.810 -7.389 1.00 37.12 202 ARG A O 1
ATOM 1529 N N . ARG A 1 203 ? -31.570 10.226 -9.238 1.00 34.59 203 ARG A N 1
ATOM 1530 C CA . ARG A 1 203 ? -32.687 10.120 -10.193 1.00 34.59 203 ARG A CA 1
ATOM 1531 C C . ARG A 1 203 ? -32.524 8.822 -10.989 1.00 34.59 203 ARG A C 1
ATOM 1533 O O . ARG A 1 203 ? -31.856 8.804 -12.014 1.00 34.59 203 ARG A O 1
ATOM 1540 N N . GLY A 1 204 ? -33.131 7.748 -10.485 1.00 32.69 204 GLY A N 1
ATOM 1541 C CA . GLY A 1 204 ? -33.454 6.530 -11.239 1.00 32.69 204 GLY A CA 1
ATOM 1542 C C . GLY A 1 204 ? -34.928 6.542 -11.675 1.00 32.69 204 GLY A C 1
ATOM 1543 O O . GLY A 1 204 ? -35.715 7.310 -11.115 1.00 32.69 204 GLY A O 1
ATOM 1544 N N . PRO A 1 205 ? -35.314 5.770 -12.705 1.00 36.50 205 PRO A N 1
ATOM 1545 C CA . PRO A 1 205 ? -36.529 6.010 -13.473 1.00 36.50 205 PRO A CA 1
ATOM 1546 C C . PRO A 1 205 ? -37.801 5.653 -12.695 1.00 36.50 205 PRO A C 1
ATOM 1548 O O . PRO A 1 205 ? -37.854 4.702 -11.920 1.00 36.50 205 PRO A O 1
ATOM 1551 N N . ARG A 1 206 ? -38.852 6.442 -12.936 1.00 30.95 206 ARG A N 1
ATOM 1552 C CA . ARG A 1 206 ? -40.184 6.286 -12.343 1.00 30.95 206 ARG A CA 1
ATOM 1553 C C . ARG A 1 206 ? -40.780 4.936 -12.760 1.00 30.95 206 ARG A C 1
ATOM 1555 O O . ARG A 1 206 ? -41.074 4.738 -13.937 1.00 30.95 206 ARG A O 1
ATOM 1562 N N . HIS A 1 207 ? -40.985 4.028 -11.808 1.00 33.59 207 HIS A N 1
ATOM 1563 C CA . HIS A 1 207 ? -41.721 2.786 -12.042 1.00 33.59 207 HIS A CA 1
ATOM 1564 C C . HIS A 1 207 ? -43.221 3.066 -12.238 1.00 33.59 207 HIS A C 1
ATOM 1566 O O . HIS A 1 207 ? -43.860 3.748 -11.437 1.00 33.59 207 HIS A O 1
ATOM 1572 N N . ALA A 1 208 ? -43.762 2.524 -13.330 1.00 33.94 208 ALA A N 1
ATOM 1573 C CA . ALA A 1 208 ? -45.186 2.428 -13.639 1.00 33.94 208 ALA A CA 1
ATOM 1574 C C . ALA A 1 208 ? -45.893 1.399 -12.721 1.00 33.94 208 ALA A C 1
ATOM 1576 O O . ALA A 1 208 ? -45.225 0.524 -12.164 1.00 33.94 208 ALA A O 1
ATOM 1577 N N . PRO A 1 209 ? -47.227 1.477 -12.543 1.00 34.44 209 PRO A N 1
ATOM 1578 C CA . PRO A 1 209 ? -47.930 0.714 -11.519 1.00 34.44 209 PRO A CA 1
ATOM 1579 C C . PRO A 1 209 ? -48.060 -0.780 -11.852 1.00 34.44 209 PRO A C 1
ATOM 1581 O O . PRO A 1 209 ? -48.280 -1.186 -12.993 1.00 34.44 209 PRO A O 1
ATOM 1584 N N . TRP A 1 210 ? -47.943 -1.569 -10.786 1.00 28.02 210 TRP A N 1
ATOM 1585 C CA . TRP A 1 210 ? -48.080 -3.017 -10.663 1.00 28.02 210 TRP A CA 1
ATOM 1586 C C . TRP A 1 210 ? -49.172 -3.626 -11.557 1.00 28.02 210 TRP A C 1
ATOM 1588 O O . TRP A 1 210 ? -50.354 -3.313 -11.417 1.00 28.02 210 TRP A O 1
ATOM 1598 N N . ARG A 1 211 ? -48.788 -4.568 -12.429 1.00 29.58 211 ARG A N 1
ATOM 1599 C CA . ARG A 1 211 ? -49.717 -5.518 -13.056 1.00 29.58 211 ARG A CA 1
ATOM 1600 C C . ARG A 1 211 ? -49.585 -6.879 -12.379 1.00 29.58 211 ARG A C 1
ATOM 1602 O O . ARG A 1 211 ? -48.499 -7.451 -12.323 1.00 29.58 211 ARG A O 1
ATOM 1609 N N . CYS A 1 212 ? -50.710 -7.373 -11.868 1.00 27.67 212 CYS A N 1
ATOM 1610 C CA . CYS A 1 212 ? -50.883 -8.716 -11.332 1.00 27.67 212 CYS A CA 1
ATOM 1611 C C . CYS A 1 212 ? -50.546 -9.769 -12.396 1.00 27.67 212 CYS A C 1
ATOM 1613 O O . CYS A 1 212 ? -51.153 -9.778 -13.465 1.00 27.67 212 CYS A O 1
ATOM 1615 N N . TRP A 1 213 ? -49.628 -10.683 -12.084 1.00 29.27 213 TRP A N 1
ATOM 1616 C CA . TRP A 1 213 ? -49.450 -11.910 -12.855 1.00 29.27 213 TRP A CA 1
ATOM 1617 C C . TRP A 1 213 ? -50.352 -13.000 -12.272 1.00 29.27 213 TRP A C 1
ATOM 1619 O O . TRP A 1 213 ? -50.151 -13.468 -11.153 1.00 29.27 213 TRP A O 1
ATOM 1629 N N . THR A 1 214 ? -51.370 -13.400 -13.030 1.00 34.19 214 THR A N 1
ATOM 1630 C CA . THR A 1 214 ? -52.151 -14.616 -12.783 1.00 34.19 214 THR A CA 1
ATOM 1631 C C . THR A 1 214 ? -51.302 -15.856 -13.088 1.00 34.19 214 THR A C 1
ATOM 1633 O O . THR A 1 214 ? -50.706 -15.947 -14.161 1.00 34.19 214 THR A O 1
ATOM 1636 N N . ARG A 1 215 ? -51.262 -16.815 -12.149 1.00 30.48 215 ARG A N 1
ATOM 1637 C CA . ARG A 1 215 ? -50.627 -18.144 -12.294 1.00 30.48 215 ARG A CA 1
ATOM 1638 C C . ARG A 1 215 ? -51.181 -18.900 -13.513 1.00 30.48 215 ARG A C 1
ATOM 1640 O O . ARG A 1 215 ? -52.404 -18.973 -13.636 1.00 30.48 215 ARG A O 1
ATOM 1647 N N . PRO A 1 216 ? -50.349 -19.571 -14.327 1.00 33.88 216 PRO A N 1
ATOM 1648 C CA . PRO A 1 216 ? -50.827 -20.625 -15.212 1.00 33.88 216 PRO A CA 1
ATOM 1649 C C . PRO A 1 216 ? -51.064 -21.921 -14.420 1.00 33.88 216 PRO A C 1
ATOM 1651 O O . PRO A 1 216 ? -50.315 -22.253 -13.498 1.00 33.88 216 PRO A O 1
ATOM 1654 N N . ALA A 1 217 ? -52.124 -22.642 -14.782 1.00 32.31 217 ALA A N 1
ATOM 1655 C CA . ALA A 1 217 ? -52.512 -23.931 -14.220 1.00 32.31 217 ALA A CA 1
ATOM 1656 C C . ALA A 1 217 ? -51.555 -25.066 -14.643 1.00 32.31 217 ALA A C 1
ATOM 1658 O O . ALA A 1 217 ? -51.113 -25.116 -15.789 1.00 32.31 217 ALA A O 1
ATOM 1659 N N . MET A 1 218 ? -51.275 -25.996 -13.722 1.00 32.00 218 MET A N 1
ATOM 1660 C CA . MET A 1 218 ? -50.627 -27.285 -14.009 1.00 32.00 218 MET A CA 1
ATOM 1661 C C . MET A 1 218 ? -51.670 -28.335 -14.427 1.00 32.00 218 MET A C 1
ATOM 1663 O O . MET A 1 218 ? -52.741 -28.370 -13.816 1.00 32.00 218 MET A O 1
ATOM 1667 N N . PRO A 1 219 ? -51.362 -29.242 -15.372 1.00 36.91 219 PRO A N 1
ATOM 1668 C CA . PRO A 1 219 ? -52.141 -30.453 -15.582 1.00 36.91 219 PRO A CA 1
ATOM 1669 C C . PRO A 1 219 ? -51.660 -31.607 -14.686 1.00 36.91 219 PRO A C 1
ATOM 1671 O O . PRO A 1 219 ? -50.473 -31.769 -14.405 1.00 36.91 219 PRO A O 1
ATOM 1674 N N . SER A 1 220 ? -52.626 -32.407 -14.246 1.00 35.84 220 SER A N 1
ATOM 1675 C CA . SER A 1 220 ? -52.507 -33.604 -13.415 1.00 35.84 220 SER A CA 1
ATOM 1676 C C . SER A 1 220 ? -52.314 -34.886 -14.243 1.00 35.84 220 SER A C 1
ATOM 1678 O O . SER A 1 220 ? -52.929 -35.023 -15.295 1.00 35.84 220 SER A O 1
ATOM 1680 N N . ALA A 1 221 ? -51.518 -35.839 -13.734 1.00 32.00 221 ALA A N 1
ATOM 1681 C CA . ALA A 1 221 ? -51.743 -37.302 -13.777 1.00 32.00 221 ALA A CA 1
ATOM 1682 C C . ALA A 1 221 ? -50.572 -38.032 -13.064 1.00 32.00 221 ALA A C 1
ATOM 1684 O O . ALA A 1 221 ? -49.417 -37.798 -13.397 1.00 32.00 221 ALA A O 1
ATOM 1685 N N . THR A 1 222 ? -50.767 -38.643 -11.890 1.00 31.08 222 THR A N 1
ATOM 1686 C CA . THR A 1 222 ? -51.073 -40.065 -11.576 1.00 31.08 222 THR A CA 1
ATOM 1687 C C . THR A 1 222 ? -49.956 -41.113 -11.790 1.00 31.08 222 THR A C 1
ATOM 1689 O O . THR A 1 222 ? -49.597 -41.447 -12.909 1.00 31.08 222 THR A O 1
ATOM 1692 N N . SER A 1 223 ? -49.591 -41.735 -10.657 1.00 29.25 223 SER A N 1
ATOM 1693 C CA . SER A 1 223 ? -49.223 -43.147 -10.405 1.00 29.25 223 SER A CA 1
ATOM 1694 C C . SER A 1 223 ? -47.814 -43.710 -10.690 1.00 29.25 223 SER A C 1
ATOM 1696 O O . SER A 1 223 ? -47.438 -43.999 -11.817 1.00 29.25 223 SER A O 1
ATOM 1698 N N . SER A 1 224 ? -47.142 -44.023 -9.569 1.00 29.75 224 SER A N 1
ATOM 1699 C CA . SER A 1 224 ? -46.399 -45.256 -9.223 1.00 29.75 224 SER A CA 1
ATOM 1700 C C . SER A 1 224 ? -45.315 -45.825 -10.155 1.00 29.75 224 SER A C 1
ATOM 1702 O O . SER A 1 224 ? -45.640 -46.443 -11.162 1.00 29.75 224 SER A O 1
ATOM 1704 N N . ALA A 1 225 ? -44.065 -45.849 -9.671 1.00 29.95 225 ALA A N 1
ATOM 1705 C CA . ALA A 1 225 ? -43.241 -47.066 -9.605 1.00 29.95 225 ALA A CA 1
ATOM 1706 C C . ALA A 1 225 ? -41.979 -46.864 -8.738 1.00 29.95 225 ALA A C 1
ATOM 1708 O O . ALA A 1 225 ? -41.296 -45.847 -8.796 1.00 29.95 225 ALA A O 1
ATOM 1709 N N . PHE A 1 226 ? -41.721 -47.886 -7.931 1.00 27.83 226 PHE A N 1
ATOM 1710 C CA . PHE A 1 226 ? -40.512 -48.229 -7.182 1.00 27.83 226 PHE A CA 1
ATOM 1711 C C . PHE A 1 226 ? -39.226 -48.194 -8.042 1.00 27.83 226 PHE A C 1
ATOM 1713 O O . PHE A 1 226 ? -39.278 -48.604 -9.197 1.00 27.83 226 PHE A O 1
ATOM 1720 N N . CYS A 1 227 ? -38.071 -47.838 -7.453 1.00 27.95 227 CYS A N 1
ATOM 1721 C CA . CYS A 1 227 ? -36.914 -48.731 -7.192 1.00 27.95 227 CYS A CA 1
ATOM 1722 C C . CYS A 1 227 ? -35.539 -48.002 -7.200 1.00 27.95 227 CYS A C 1
ATOM 1724 O O . CYS A 1 227 ? -35.097 -47.513 -8.230 1.00 27.95 227 CYS A O 1
ATOM 1726 N N . SER A 1 228 ? -34.880 -48.036 -6.032 1.00 31.81 228 SER A N 1
ATOM 1727 C CA . SER A 1 228 ? -33.437 -48.137 -5.692 1.00 31.81 228 SER A CA 1
ATOM 1728 C C . SER A 1 228 ? -32.330 -47.221 -6.287 1.00 31.81 228 SER A C 1
ATOM 1730 O O . SER A 1 228 ? -32.295 -46.970 -7.487 1.00 31.81 228 SER A O 1
ATOM 1732 N N . PRO A 1 229 ? -31.326 -46.818 -5.465 1.00 38.72 229 PRO A N 1
ATOM 1733 C CA . PRO A 1 229 ? -30.126 -46.084 -5.898 1.00 38.72 229 PRO A CA 1
ATOM 1734 C C . PRO A 1 229 ? -28.993 -47.018 -6.387 1.00 38.72 229 PRO A C 1
ATOM 1736 O O . PRO A 1 229 ? -28.949 -48.182 -5.977 1.00 38.72 229 PRO A O 1
ATOM 1739 N N . PRO A 1 230 ? -28.037 -46.539 -7.213 1.00 40.16 230 PRO A N 1
ATOM 1740 C CA . PRO A 1 230 ? -26.889 -47.343 -7.626 1.00 40.16 230 PRO A CA 1
ATOM 1741 C C . PRO A 1 230 ? -25.778 -47.370 -6.554 1.00 40.16 230 PRO A C 1
ATOM 1743 O O . PRO A 1 230 ? -25.670 -46.442 -5.747 1.00 40.16 230 PRO A O 1
ATOM 1746 N N . PRO A 1 231 ? -24.939 -48.424 -6.534 1.00 37.56 231 PRO A N 1
ATOM 1747 C CA . PRO A 1 231 ? -23.973 -48.661 -5.472 1.00 37.56 231 PRO A CA 1
ATOM 1748 C C . PRO A 1 231 ? -22.643 -47.928 -5.677 1.00 37.56 231 PRO A C 1
ATOM 1750 O O . PRO A 1 231 ? -22.171 -47.686 -6.787 1.00 37.56 231 PRO A O 1
ATOM 1753 N N . THR A 1 232 ? -22.000 -47.671 -4.544 1.00 34.66 232 THR A N 1
ATOM 1754 C CA . THR A 1 232 ? -20.569 -47.439 -4.381 1.00 34.66 232 THR A CA 1
ATOM 1755 C C . THR A 1 232 ? -19.752 -48.656 -4.832 1.00 34.66 232 THR A C 1
ATOM 1757 O O . THR A 1 232 ? -20.098 -49.795 -4.526 1.00 34.66 232 THR A O 1
ATOM 1760 N N . SER A 1 233 ? -18.616 -48.423 -5.499 1.00 31.53 233 SER A N 1
ATOM 1761 C CA . SER A 1 233 ? -17.284 -48.881 -5.057 1.00 31.53 233 SER A CA 1
ATOM 1762 C C . SER A 1 233 ? -16.267 -49.044 -6.203 1.00 31.53 233 SER A C 1
ATOM 1764 O O . SER A 1 233 ? -16.570 -49.551 -7.277 1.00 31.53 233 SER A O 1
ATOM 1766 N N . SER A 1 234 ? -15.014 -48.736 -5.847 1.00 29.61 234 SER A N 1
ATOM 1767 C CA . SER A 1 234 ? -13.801 -49.511 -6.167 1.00 29.61 234 SER A CA 1
ATOM 1768 C C . SER A 1 234 ? -12.872 -49.070 -7.309 1.00 29.61 234 SER A C 1
ATOM 1770 O O . SER A 1 234 ? -13.164 -49.253 -8.482 1.00 29.61 234 SER A O 1
ATOM 1772 N N . ARG A 1 235 ? -11.638 -48.775 -6.858 1.00 31.02 235 ARG A N 1
ATOM 1773 C CA . ARG A 1 235 ? -10.310 -49.087 -7.440 1.00 31.02 235 ARG A CA 1
ATOM 1774 C C . ARG A 1 235 ? -9.813 -48.165 -8.560 1.00 31.02 235 ARG A C 1
ATOM 1776 O O . ARG A 1 235 ? -10.416 -48.039 -9.608 1.00 31.02 235 ARG A O 1
ATOM 1783 N N . CYS A 1 236 ? -8.748 -47.396 -8.316 1.00 26.70 236 CYS A N 1
ATOM 1784 C CA . CYS A 1 236 ? -7.335 -47.823 -8.268 1.00 26.70 236 CYS A CA 1
ATOM 1785 C C . CYS A 1 236 ? -6.866 -48.526 -9.546 1.00 26.70 236 CYS A C 1
ATOM 1787 O O . CYS A 1 236 ? -6.957 -49.744 -9.653 1.00 26.70 236 CYS A O 1
ATOM 1789 N N . SER A 1 237 ? -6.212 -47.761 -10.418 1.00 31.81 237 SER A N 1
ATOM 1790 C CA . SER A 1 237 ? -5.096 -48.256 -11.223 1.00 31.81 237 SER A CA 1
ATOM 1791 C C . SER A 1 237 ? -4.174 -47.091 -11.569 1.00 31.81 237 SER A C 1
ATOM 1793 O O . SER A 1 237 ? -4.534 -46.171 -12.299 1.00 31.81 237 SER A O 1
ATOM 1795 N N . ALA A 1 238 ? -2.991 -47.142 -10.964 1.00 31.14 238 ALA A N 1
ATOM 1796 C CA . ALA A 1 238 ? -1.859 -46.273 -11.207 1.00 31.14 238 ALA A CA 1
ATOM 1797 C C . ALA A 1 238 ? -1.375 -46.406 -12.658 1.00 31.14 238 ALA A C 1
ATOM 1799 O O . ALA A 1 238 ? -1.115 -47.514 -13.124 1.00 31.14 238 ALA A O 1
ATOM 1800 N N . PHE A 1 239 ? -1.188 -45.276 -13.337 1.00 28.69 239 PHE A N 1
ATOM 1801 C CA . PHE A 1 239 ? -0.422 -45.206 -14.577 1.00 28.69 239 PHE A CA 1
ATOM 1802 C C . PHE A 1 239 ? 0.972 -44.668 -14.237 1.00 28.69 239 PHE A C 1
ATOM 1804 O O . PHE A 1 239 ? 1.148 -43.496 -13.912 1.00 28.69 239 PHE A O 1
ATOM 1811 N N . ARG A 1 240 ? 1.963 -45.564 -14.235 1.00 34.12 240 ARG A N 1
ATOM 1812 C CA . ARG A 1 240 ? 3.389 -45.213 -14.200 1.00 34.12 240 ARG A CA 1
ATOM 1813 C C . ARG A 1 240 ? 3.816 -44.708 -15.589 1.00 34.12 240 ARG A C 1
ATOM 1815 O O . ARG A 1 240 ? 3.379 -45.290 -16.580 1.00 34.12 240 ARG A O 1
ATOM 1822 N N . PRO A 1 241 ? 4.692 -43.693 -15.684 1.00 36.59 241 PRO A N 1
ATOM 1823 C CA . PRO A 1 241 ? 5.211 -43.216 -16.960 1.00 36.59 241 PRO A CA 1
ATOM 1824 C C . PRO A 1 241 ? 6.270 -44.170 -17.532 1.00 36.59 241 PRO A C 1
ATOM 1826 O O . PRO A 1 241 ? 7.083 -44.739 -16.799 1.00 36.59 241 PRO A O 1
ATOM 1829 N N . ALA A 1 242 ? 6.250 -44.331 -18.855 1.00 37.66 242 ALA A N 1
ATOM 1830 C CA . ALA A 1 242 ? 7.254 -45.053 -19.626 1.00 37.66 242 ALA A CA 1
ATOM 1831 C C . ALA A 1 242 ? 8.615 -44.334 -19.559 1.00 37.66 242 ALA A C 1
ATOM 1833 O O . ALA A 1 242 ? 8.690 -43.114 -19.704 1.00 37.66 242 ALA A O 1
ATOM 1834 N N . GLY A 1 243 ? 9.683 -45.099 -19.317 1.00 35.56 243 GLY A N 1
ATOM 1835 C CA . GLY A 1 243 ? 11.064 -44.615 -19.343 1.00 35.56 243 GLY A CA 1
ATOM 1836 C C . GLY A 1 243 ? 11.580 -44.349 -20.768 1.00 35.56 243 GLY A C 1
ATOM 1837 O O . GLY A 1 243 ? 10.978 -44.816 -21.738 1.00 35.56 243 GLY A O 1
ATOM 1838 N N . PRO A 1 244 ? 12.691 -43.605 -20.910 1.00 51.34 244 PRO A N 1
ATOM 1839 C CA . PRO A 1 244 ? 13.243 -43.226 -22.207 1.00 51.34 244 PRO A CA 1
ATOM 1840 C C . PRO A 1 244 ? 14.071 -44.364 -22.832 1.00 51.34 244 PRO A C 1
ATOM 1842 O O . PRO A 1 244 ? 14.716 -45.119 -22.098 1.00 51.34 244 PRO A O 1
ATOM 1845 N N . PRO A 1 245 ? 14.124 -44.488 -24.172 1.00 49.97 245 PRO A N 1
ATOM 1846 C CA . PRO A 1 245 ? 15.070 -45.383 -24.820 1.00 49.97 245 PRO A CA 1
ATOM 1847 C C . PRO A 1 245 ? 16.490 -44.795 -24.847 1.00 49.97 245 PRO A C 1
ATOM 1849 O O . PRO A 1 245 ? 16.701 -43.589 -24.969 1.00 49.97 245 PRO A O 1
ATOM 1852 N N . ALA A 1 246 ? 17.452 -45.706 -24.716 1.00 36.91 246 ALA A N 1
ATOM 1853 C CA . ALA A 1 246 ? 18.883 -45.486 -24.593 1.00 36.91 246 ALA A CA 1
ATOM 1854 C C . ALA A 1 246 ? 19.591 -45.091 -25.904 1.00 36.91 246 ALA A C 1
ATOM 1856 O O . ALA A 1 246 ? 19.169 -45.440 -27.006 1.00 36.91 246 ALA A O 1
ATOM 1857 N N . SER A 1 247 ? 20.735 -44.426 -25.733 1.00 41.00 247 SER A N 1
ATOM 1858 C CA . SER A 1 247 ? 21.767 -44.143 -26.734 1.00 41.00 247 SER A CA 1
ATOM 1859 C C . SER A 1 247 ? 22.494 -45.402 -27.239 1.00 41.00 247 SER A C 1
ATOM 1861 O O . SER A 1 247 ? 22.691 -46.347 -26.477 1.00 41.00 247 SER A O 1
ATOM 1863 N N . PRO A 1 248 ? 23.083 -45.340 -28.441 1.00 45.88 248 PRO A N 1
ATOM 1864 C CA . PRO A 1 248 ? 24.399 -45.908 -28.752 1.00 45.88 248 PRO A CA 1
ATOM 1865 C C . PRO A 1 248 ? 25.388 -44.744 -29.009 1.00 45.88 248 PRO A C 1
ATOM 1867 O O . PRO A 1 248 ? 24.981 -43.675 -29.442 1.00 45.88 248 PRO A O 1
ATOM 1870 N N . GLY A 1 249 ? 26.695 -44.769 -28.766 1.00 33.06 249 GLY A N 1
ATOM 1871 C CA . GLY A 1 249 ? 27.671 -45.830 -28.574 1.00 33.06 249 GLY A CA 1
ATOM 1872 C C . GLY A 1 249 ? 28.990 -45.336 -29.203 1.00 33.06 249 GLY A C 1
ATOM 1873 O O . GLY A 1 249 ? 29.063 -45.194 -30.413 1.00 33.06 249 GLY A O 1
ATOM 1874 N N . SER A 1 250 ? 29.978 -45.015 -28.357 1.00 33.19 250 SER A N 1
ATOM 1875 C CA . SER A 1 250 ? 31.448 -45.103 -28.537 1.00 33.19 250 SER A CA 1
ATOM 1876 C C . SER A 1 250 ? 32.138 -44.809 -29.891 1.00 33.19 250 SER A C 1
ATOM 1878 O O . SER A 1 250 ? 31.978 -45.575 -30.833 1.00 33.19 250 SER A O 1
ATOM 1880 N N . SER A 1 251 ? 33.141 -43.911 -29.877 1.00 32.88 251 SER A N 1
ATOM 1881 C CA . SER A 1 251 ? 34.518 -44.247 -30.319 1.00 32.88 251 SER A CA 1
ATOM 1882 C C . SER A 1 251 ? 35.567 -43.187 -29.917 1.00 32.88 251 SER A C 1
ATOM 1884 O O . SER A 1 251 ? 35.608 -42.074 -30.431 1.00 32.88 251 SER A O 1
ATOM 1886 N N . THR A 1 252 ? 36.412 -43.591 -28.972 1.00 35.50 252 THR A N 1
ATOM 1887 C CA . THR A 1 252 ? 37.862 -43.366 -28.797 1.00 35.50 252 THR A CA 1
ATOM 1888 C C . THR A 1 252 ? 38.652 -42.672 -29.924 1.00 35.50 252 THR A C 1
ATOM 1890 O O . THR A 1 252 ? 38.564 -43.106 -31.065 1.00 35.50 252 THR A O 1
ATOM 1893 N N . SER A 1 253 ? 39.582 -41.755 -29.576 1.00 34.59 253 SER A N 1
ATOM 1894 C CA . SER A 1 253 ? 41.004 -41.798 -30.018 1.00 34.59 253 SER A CA 1
ATOM 1895 C C . SER A 1 253 ? 41.867 -40.583 -29.579 1.00 34.59 253 SER A C 1
ATOM 1897 O O . SER A 1 253 ? 41.695 -39.474 -30.066 1.00 34.59 253 SER A O 1
ATOM 1899 N N . ARG A 1 254 ? 42.870 -40.887 -28.734 1.00 36.00 254 ARG A N 1
ATOM 1900 C CA . ARG A 1 254 ? 44.295 -40.449 -28.729 1.00 36.00 254 ARG A CA 1
ATOM 1901 C C . ARG A 1 254 ? 44.715 -38.973 -28.533 1.00 36.00 254 ARG A C 1
ATOM 1903 O O . ARG A 1 254 ? 44.632 -38.139 -29.422 1.00 36.00 254 ARG A O 1
ATOM 1910 N N . ARG A 1 255 ? 45.412 -38.761 -27.403 1.00 38.16 255 ARG A N 1
ATOM 1911 C CA . ARG A 1 255 ? 46.628 -37.921 -27.228 1.00 38.16 255 ARG A CA 1
ATOM 1912 C C . ARG A 1 255 ? 47.871 -38.629 -27.830 1.00 38.16 255 ARG A C 1
ATOM 1914 O O . ARG A 1 255 ? 47.803 -39.851 -27.989 1.00 38.16 255 ARG A O 1
ATOM 1921 N N . PRO A 1 256 ? 48.984 -37.927 -28.159 1.00 51.62 256 PRO A N 1
ATOM 1922 C CA . PRO A 1 256 ? 50.071 -37.593 -27.197 1.00 51.62 256 PRO A CA 1
ATOM 1923 C C . PRO A 1 256 ? 50.651 -36.155 -27.357 1.00 51.62 256 PRO A C 1
ATOM 1925 O O . PRO A 1 256 ? 50.448 -35.533 -28.387 1.00 51.62 256 PRO A O 1
ATOM 1928 N N . SER A 1 257 ? 51.136 -35.515 -26.271 1.00 36.66 257 SER A N 1
ATOM 1929 C CA . SER A 1 257 ? 52.559 -35.181 -25.936 1.00 36.66 257 SER A CA 1
ATOM 1930 C C . SER A 1 257 ? 53.247 -34.214 -26.932 1.00 36.66 257 SER A C 1
ATOM 1932 O O . SER A 1 257 ? 53.174 -34.457 -28.122 1.00 36.66 257 SER A O 1
ATOM 1934 N N . SER A 1 258 ? 53.928 -33.111 -26.576 1.00 37.03 258 SER A N 1
ATOM 1935 C CA . SER A 1 258 ? 54.898 -32.926 -25.484 1.00 37.03 258 SER A CA 1
ATOM 1936 C C . SER A 1 258 ? 55.245 -31.449 -25.164 1.00 37.03 258 SER A C 1
ATOM 1938 O O . SER A 1 258 ? 55.161 -30.596 -26.037 1.00 37.03 258 SER A O 1
ATOM 1940 N N . ALA A 1 259 ? 55.736 -31.239 -23.932 1.00 36.19 259 ALA A N 1
ATOM 1941 C CA . ALA A 1 259 ? 56.880 -30.420 -23.466 1.00 36.19 259 ALA A CA 1
ATOM 1942 C C . ALA A 1 259 ? 57.138 -28.972 -23.965 1.00 36.19 259 ALA A C 1
ATOM 1944 O O . ALA A 1 259 ? 57.423 -28.761 -25.135 1.00 36.19 259 ALA A O 1
ATOM 1945 N N . ALA A 1 260 ? 57.241 -28.013 -23.024 1.00 37.91 260 ALA A N 1
ATOM 1946 C CA . ALA A 1 260 ? 58.507 -27.350 -22.631 1.00 37.91 260 ALA A CA 1
ATOM 1947 C C . ALA A 1 260 ? 58.267 -26.147 -21.683 1.00 37.91 260 ALA A C 1
ATOM 1949 O O . ALA A 1 260 ? 57.630 -25.165 -22.049 1.00 37.91 260 ALA A O 1
ATOM 1950 N N . ALA A 1 261 ? 58.830 -26.217 -20.474 1.00 40.94 261 ALA A N 1
ATOM 1951 C CA . ALA A 1 261 ? 59.264 -25.061 -19.675 1.00 40.94 261 ALA A CA 1
ATOM 1952 C C . ALA A 1 261 ? 60.782 -24.863 -19.941 1.00 40.94 261 ALA A C 1
ATOM 1954 O O . ALA A 1 261 ? 61.404 -25.824 -20.409 1.00 40.94 261 ALA A O 1
ATOM 1955 N N . PRO A 1 262 ? 61.420 -23.703 -19.657 1.00 54.84 262 PRO A N 1
ATOM 1956 C CA . PRO A 1 262 ? 61.683 -23.317 -18.267 1.00 54.84 262 PRO A CA 1
ATOM 1957 C C . PRO A 1 262 ? 61.699 -21.800 -17.965 1.00 54.84 262 PRO A C 1
ATOM 1959 O O . PRO A 1 262 ? 61.547 -20.933 -18.817 1.00 54.84 262 PRO A O 1
ATOM 1962 N N . ALA A 1 263 ? 61.889 -21.553 -16.670 1.00 45.75 263 ALA A N 1
ATOM 1963 C CA . ALA A 1 263 ? 61.977 -20.318 -15.905 1.00 45.75 263 ALA A CA 1
ATOM 1964 C C . ALA A 1 263 ? 62.790 -19.147 -16.486 1.00 45.75 263 ALA A C 1
ATOM 1966 O O . ALA A 1 263 ? 63.839 -19.327 -17.095 1.00 45.75 263 ALA A O 1
ATOM 1967 N N . THR A 1 264 ? 62.434 -17.933 -16.055 1.00 50.59 264 THR A N 1
ATOM 1968 C CA . THR A 1 264 ? 63.427 -16.974 -15.546 1.00 50.59 264 THR A CA 1
ATOM 1969 C C . THR A 1 264 ? 62.837 -16.058 -14.476 1.00 50.59 264 THR A C 1
ATOM 1971 O O . THR A 1 264 ? 61.650 -15.763 -14.425 1.00 50.59 264 THR A O 1
ATOM 1974 N N . ARG A 1 265 ? 63.734 -15.711 -13.562 1.00 48.41 265 ARG A N 1
ATOM 1975 C CA . ARG A 1 265 ? 63.593 -15.083 -12.251 1.00 48.41 265 ARG A CA 1
ATOM 1976 C C . ARG A 1 265 ? 64.052 -13.621 -12.355 1.00 48.41 265 ARG A C 1
ATOM 1978 O O . ARG A 1 265 ? 64.844 -13.326 -13.247 1.00 48.41 265 ARG A O 1
ATOM 1985 N N . ARG A 1 266 ? 63.731 -12.823 -11.324 1.00 43.88 266 ARG A N 1
ATOM 1986 C CA . ARG A 1 266 ? 64.158 -11.433 -10.995 1.00 43.88 266 ARG A CA 1
ATOM 1987 C C . ARG A 1 266 ? 63.072 -10.406 -11.357 1.00 43.88 266 ARG A C 1
ATOM 1989 O O . ARG A 1 266 ? 62.536 -10.476 -12.447 1.00 43.88 266 ARG A O 1
ATOM 1996 N N . ARG A 1 267 ? 62.719 -9.447 -10.506 1.00 51.09 267 ARG A N 1
ATOM 1997 C CA . ARG A 1 267 ? 63.300 -8.958 -9.249 1.00 51.09 267 ARG A CA 1
ATOM 1998 C C . ARG A 1 267 ? 62.195 -8.282 -8.443 1.00 51.09 267 ARG A C 1
ATOM 2000 O O . ARG A 1 267 ? 61.236 -7.822 -9.095 1.00 51.09 267 ARG A O 1
#

pLDDT: mean 73.07, std 24.45, range [26.7, 98.12]

InterPro domains:
  IPR041538 ATPase RavA-like, AAA lid domain [PF17868] (80-146)
  IPR050513 RavA family ATPases [PTHR32204] (2-183)

Radius of gyration: 34.16 Å; chains: 1; bounding box: 117×67×63 Å